Protein AF-A0A383EZI2-F1 (afdb_monomer_lite)

InterPro domains:
  IPR009091 Regulator of chromosome condensation 1/beta-lactamase-inhibitor protein II [G3DSA:2.130.10.30] (137-228)
  IPR009091 Regulator of chromosome condensation 1/beta-lactamase-inhibitor protein II [SSF50985] (154-222)
  IPR028974 TSP type-3 repeat [G3DSA:4.10.1080.10] (1-101)
  IPR028974 TSP type-3 repeat [SSF103647] (2-72)

Organism: NCBI:txid408172

Sequence (228 aa):
DATETVDTDDDGTGNNADADDDGDGVSDDSDAFSLDATESVDTDGDGTGNNADTDDDGDGVLDSSDAYPLDSTYSSDTDGDSLPDVYETANGLDPDDASDANSDSDSDSLTALEEFGYGTSPNRKDSDFDTLPDGWEIANGRDPLVADYVLDTGWFHTCALGDSGGVCWGDNEVGQTDVPTLSNPTAVSGGDAHTCALDDTGVVCWGRNGYGQSDVPTLSNPTAVSPG

Radius of gyration: 27.38 Å; chains: 1; bounding box: 74×28×68 Å

Structure (mmCIF, N/CA/C/O backbone):
data_AF-A0A383EZI2-F1
#
_entry.id   AF-A0A383EZI2-F1
#
loop_
_atom_site.group_PDB
_atom_site.id
_atom_site.type_symbol
_atom_site.label_atom_id
_atom_site.label_alt_id
_atom_site.label_comp_id
_atom_site.label_asym_id
_atom_site.label_entity_id
_atom_site.label_seq_id
_atom_site.pdbx_PDB_ins_code
_atom_site.Cartn_x
_atom_site.Cartn_y
_atom_site.Cartn_z
_atom_site.occupancy
_atom_site.B_iso_or_equiv
_atom_site.auth_seq_id
_atom_site.auth_comp_id
_atom_site.auth_asym_id
_atom_site.auth_atom_id
_atom_site.pdbx_PDB_model_num
ATOM 1 N N . ASP A 1 1 ? -44.452 1.880 -4.574 1.00 55.75 1 ASP A N 1
ATOM 2 C CA . ASP A 1 1 ? -45.235 1.002 -5.497 1.00 55.75 1 ASP A CA 1
ATOM 3 C C . ASP A 1 1 ? -46.616 0.687 -4.877 1.00 55.75 1 ASP A C 1
ATOM 5 O O . ASP A 1 1 ? -46.774 0.841 -3.681 1.00 55.75 1 ASP A O 1
ATOM 9 N N . ALA A 1 2 ? -47.669 0.326 -5.626 1.00 57.84 2 ALA A N 1
ATOM 10 C CA . ALA A 1 2 ? -49.010 0.100 -5.041 1.00 57.84 2 ALA A CA 1
ATOM 11 C C . ALA A 1 2 ? -49.127 -1.204 -4.216 1.00 57.84 2 ALA A C 1
ATOM 13 O O . ALA A 1 2 ? -50.184 -1.461 -3.632 1.00 57.84 2 ALA A O 1
ATOM 14 N N . THR A 1 3 ? -48.078 -2.034 -4.202 1.00 68.44 3 THR A N 1
ATOM 15 C CA . THR A 1 3 ? -47.982 -3.276 -3.415 1.00 68.44 3 THR A CA 1
ATOM 16 C C . THR A 1 3 ? -47.111 -3.184 -2.163 1.00 68.44 3 THR A C 1
ATOM 18 O O . THR A 1 3 ? -46.965 -4.173 -1.451 1.00 68.44 3 THR A O 1
ATOM 21 N N . GLU A 1 4 ? -46.585 -2.006 -1.870 1.00 67.75 4 GLU A N 1
ATOM 22 C CA . GLU A 1 4 ? -45.652 -1.745 -0.783 1.00 67.75 4 GLU A CA 1
ATOM 23 C C . GLU A 1 4 ? -46.360 -1.296 0.498 1.00 67.75 4 GLU A C 1
ATOM 25 O O . GLU A 1 4 ? -47.368 -0.585 0.448 1.00 67.75 4 GLU A O 1
ATOM 30 N N . THR A 1 5 ? -45.868 -1.759 1.647 1.00 80.56 5 THR A N 1
ATOM 31 C CA . THR A 1 5 ? -46.497 -1.509 2.956 1.00 80.56 5 THR A CA 1
ATOM 32 C C . THR A 1 5 ? -45.514 -1.124 4.059 1.00 80.56 5 THR A C 1
ATOM 34 O O . THR A 1 5 ? -45.964 -0.950 5.189 1.00 80.56 5 THR A O 1
ATOM 37 N N . VAL A 1 6 ? -44.215 -1.069 3.761 1.00 91.19 6 VAL A N 1
ATOM 38 C CA . VAL A 1 6 ? -43.140 -0.758 4.712 1.00 91.19 6 VAL A CA 1
ATOM 39 C C . VAL A 1 6 ? -42.335 0.398 4.122 1.00 91.19 6 VAL A C 1
ATOM 41 O O . VAL A 1 6 ? -42.110 0.415 2.913 1.00 91.19 6 VAL A O 1
ATOM 44 N N . ASP A 1 7 ? -42.058 1.364 4.981 1.00 92.69 7 ASP A N 1
ATOM 45 C CA . ASP A 1 7 ? -41.336 2.620 4.781 1.00 92.69 7 ASP A CA 1
ATOM 46 C C . ASP A 1 7 ? -40.665 2.814 6.152 1.00 92.69 7 ASP A C 1
ATOM 48 O O . ASP A 1 7 ? -41.375 3.037 7.140 1.00 92.69 7 ASP A O 1
ATOM 52 N N . THR A 1 8 ? -39.390 2.427 6.270 1.00 95.50 8 THR A N 1
ATOM 53 C CA . THR A 1 8 ? -38.722 2.261 7.575 1.00 95.50 8 THR A CA 1
ATOM 54 C C . THR A 1 8 ? -38.295 3.609 8.162 1.00 95.50 8 THR A C 1
ATOM 56 O O . THR A 1 8 ? -38.407 3.783 9.381 1.00 95.50 8 THR A O 1
ATOM 59 N N . ASP A 1 9 ? -37.901 4.572 7.329 1.00 94.62 9 ASP A N 1
ATOM 60 C CA . ASP A 1 9 ? -37.447 5.903 7.747 1.00 94.62 9 ASP A CA 1
ATOM 61 C C . ASP A 1 9 ? -38.529 7.009 7.650 1.00 94.62 9 ASP A C 1
ATOM 63 O O . ASP A 1 9 ? -38.335 8.134 8.130 1.00 94.62 9 ASP A O 1
ATOM 67 N N . ASP A 1 10 ? -39.717 6.669 7.132 1.00 94.88 10 ASP A N 1
ATOM 68 C CA . ASP A 1 10 ? -40.868 7.556 6.932 1.00 94.88 10 ASP A CA 1
ATOM 69 C C . ASP A 1 10 ? -40.571 8.748 5.973 1.00 94.88 10 ASP A C 1
ATOM 71 O O . ASP A 1 10 ? -41.199 9.818 6.097 1.00 94.88 10 ASP A O 1
ATOM 75 N N . ASP A 1 11 ? -39.656 8.612 4.999 1.00 94.06 11 ASP A N 1
ATOM 76 C CA . ASP A 1 11 ? -39.334 9.674 4.021 1.00 94.06 11 ASP A CA 1
ATOM 77 C C . ASP A 1 11 ? -40.379 9.826 2.893 1.00 94.06 11 ASP A C 1
ATOM 79 O O . ASP A 1 11 ? -40.483 10.875 2.231 1.00 94.06 11 ASP A O 1
ATOM 83 N N . GLY A 1 12 ? -41.250 8.822 2.743 1.00 92.50 12 GLY A N 1
ATOM 84 C CA . GLY A 1 12 ? -42.320 8.763 1.748 1.00 92.50 12 GLY A CA 1
ATOM 85 C C . GLY A 1 12 ? -41.976 7.980 0.477 1.00 92.50 12 GLY A C 1
ATOM 86 O O . GLY A 1 12 ? -42.828 7.888 -0.426 1.00 92.50 12 GLY A O 1
ATOM 87 N N . THR A 1 13 ? -40.776 7.422 0.405 1.00 92.06 13 THR A N 1
ATOM 88 C CA . THR A 1 13 ? -40.332 6.338 -0.469 1.00 92.06 13 THR A CA 1
ATOM 89 C C . THR A 1 13 ? -40.409 5.060 0.356 1.00 92.06 13 THR A C 1
ATOM 91 O O . THR A 1 13 ? -40.063 5.049 1.520 1.00 92.06 13 THR A O 1
ATOM 94 N N . GLY A 1 14 ? -40.980 3.986 -0.186 1.00 93.06 14 GLY A N 1
ATOM 95 C CA . GLY A 1 14 ? -40.976 2.734 0.565 1.00 93.06 14 GLY A CA 1
ATOM 96 C C . GLY A 1 14 ? -39.753 1.898 0.213 1.00 93.06 14 GLY A C 1
ATOM 97 O O . GLY A 1 14 ? -39.186 2.052 -0.874 1.00 93.06 14 GLY A O 1
ATOM 98 N N . ASN A 1 15 ? -39.439 0.949 1.090 1.00 93.88 15 ASN A N 1
ATOM 99 C CA . ASN A 1 15 ? -38.219 0.147 1.059 1.00 93.88 15 ASN A CA 1
ATOM 100 C C . ASN A 1 15 ? -37.926 -0.610 -0.251 1.00 93.88 15 ASN A C 1
ATOM 102 O O . ASN A 1 15 ? -36.833 -1.084 -0.516 1.00 93.88 15 ASN A O 1
ATOM 106 N N . ASN A 1 16 ? -38.929 -0.842 -1.102 1.00 91.50 16 ASN A N 1
ATOM 107 C CA . ASN A 1 16 ? -38.695 -1.535 -2.371 1.00 91.50 16 ASN A CA 1
ATOM 108 C C . ASN A 1 16 ? -38.152 -0.628 -3.480 1.00 91.50 16 ASN A C 1
ATOM 110 O O . ASN A 1 16 ? -37.785 -1.120 -4.556 1.00 91.50 16 ASN A O 1
ATOM 114 N N . ALA A 1 17 ? -38.210 0.680 -3.253 1.00 92.88 17 ALA A N 1
ATOM 115 C CA . ALA A 1 17 ? -37.778 1.726 -4.160 1.00 92.88 17 ALA A CA 1
ATOM 116 C C . ALA A 1 17 ? -36.819 2.718 -3.494 1.00 92.88 17 ALA A C 1
ATOM 118 O O . ALA A 1 17 ? -36.216 3.508 -4.229 1.00 92.88 17 ALA A O 1
ATOM 119 N N . ASP A 1 18 ? -36.722 2.690 -2.166 1.00 94.56 18 ASP A N 1
ATOM 120 C CA . ASP A 1 18 ? -35.662 3.341 -1.419 1.00 94.56 18 ASP A CA 1
ATOM 121 C C . ASP A 1 18 ? -34.326 2.634 -1.664 1.00 94.56 18 ASP A C 1
ATOM 123 O O . ASP A 1 18 ? -34.287 1.505 -2.156 1.00 94.56 18 ASP A O 1
ATOM 127 N N . ALA A 1 19 ? -33.241 3.365 -1.464 1.00 96.44 19 ALA A N 1
ATOM 128 C CA . ALA A 1 19 ? -31.885 2.839 -1.517 1.00 96.44 19 ALA A CA 1
ATOM 129 C C . ALA A 1 19 ? -31.144 3.030 -0.187 1.00 96.44 19 ALA A C 1
ATOM 131 O O . ALA A 1 19 ? -29.955 2.719 -0.141 1.00 96.44 19 ALA A O 1
ATOM 132 N N . ASP A 1 20 ? -31.806 3.626 0.804 1.00 97.00 20 ASP A N 1
ATOM 133 C CA . ASP A 1 20 ? -31.353 3.898 2.168 1.00 97.00 20 ASP A CA 1
ATOM 134 C C . ASP A 1 20 ? -32.581 3.703 3.067 1.00 97.00 20 ASP A C 1
ATOM 136 O O . ASP A 1 20 ? -33.251 4.651 3.468 1.00 97.00 20 ASP A O 1
ATOM 140 N N . ASP A 1 21 ? -32.957 2.438 3.240 1.00 96.75 21 ASP A N 1
ATOM 141 C CA . ASP A 1 21 ? -34.243 2.017 3.793 1.00 96.75 21 ASP A CA 1
ATOM 142 C C . ASP A 1 21 ? -34.523 2.596 5.192 1.00 96.75 21 ASP A C 1
ATOM 144 O O . ASP A 1 21 ? -35.685 2.823 5.537 1.00 96.75 21 ASP A O 1
ATOM 148 N N . ASP A 1 22 ? -33.497 2.805 6.018 1.00 97.12 22 ASP A N 1
ATOM 149 C CA . ASP A 1 22 ? -33.626 3.320 7.384 1.00 97.12 22 ASP A CA 1
ATOM 150 C C . ASP A 1 22 ? -33.140 4.767 7.581 1.00 97.12 22 ASP A C 1
ATOM 152 O O . ASP A 1 22 ? -33.345 5.348 8.659 1.00 97.12 22 ASP A O 1
ATOM 156 N N . GLY A 1 23 ? -32.614 5.385 6.523 1.00 96.94 23 GLY A N 1
ATOM 157 C CA . GLY A 1 23 ? -32.289 6.802 6.470 1.00 96.94 23 GLY A CA 1
ATOM 158 C C . GLY A 1 23 ? -31.087 7.195 7.331 1.00 96.94 23 GLY A C 1
ATOM 159 O O . GLY A 1 23 ? -31.003 8.357 7.765 1.00 96.94 23 GLY A O 1
ATOM 160 N N . ASP A 1 24 ? -30.170 6.268 7.625 1.00 96.38 24 ASP A N 1
ATOM 161 C CA . ASP A 1 24 ? -28.936 6.541 8.374 1.00 96.38 24 ASP A CA 1
ATOM 162 C C . ASP A 1 24 ? -27.835 7.193 7.510 1.00 96.38 24 ASP A C 1
ATOM 164 O O . ASP A 1 24 ? -26.891 7.808 8.032 1.00 96.38 24 ASP A O 1
ATOM 168 N N . GLY A 1 25 ? -28.022 7.178 6.186 1.00 96.31 25 GLY A N 1
ATOM 169 C CA . GLY A 1 25 ? -27.117 7.750 5.197 1.00 96.31 25 GLY A CA 1
ATOM 170 C C . GLY A 1 25 ? -26.171 6.743 4.539 1.00 96.31 25 GLY A C 1
ATOM 171 O O . GLY A 1 25 ? -25.333 7.170 3.727 1.00 96.31 25 GLY A O 1
ATOM 172 N N . VAL A 1 26 ? -26.272 5.453 4.862 1.00 97.00 26 VAL A N 1
ATOM 173 C CA . VAL A 1 26 ? -25.592 4.333 4.206 1.00 97.00 26 VAL A CA 1
ATOM 174 C C . VAL A 1 26 ? -26.593 3.622 3.300 1.00 97.00 26 VAL A C 1
ATOM 176 O O . VAL A 1 26 ? -27.689 3.267 3.690 1.00 97.00 26 VAL A O 1
ATOM 179 N N . SER A 1 27 ? -26.233 3.419 2.032 1.00 97.25 27 SER A N 1
ATOM 180 C CA . SER A 1 27 ? -27.148 2.738 1.112 1.00 97.25 27 SER A CA 1
ATOM 181 C C . SER A 1 27 ? -27.269 1.252 1.436 1.00 97.25 27 SER A C 1
ATOM 183 O O . SER A 1 27 ? -26.233 0.641 1.696 1.00 97.25 27 SER A O 1
ATOM 185 N N . ASP A 1 28 ? -28.432 0.644 1.202 1.00 95.81 28 ASP A N 1
ATOM 186 C CA . ASP A 1 28 ? -28.717 -0.773 1.493 1.00 95.81 28 ASP A CA 1
ATOM 187 C C . ASP A 1 28 ? -27.648 -1.749 0.965 1.00 95.81 28 ASP A C 1
ATOM 189 O O . ASP A 1 28 ? -27.299 -2.731 1.611 1.00 95.81 28 ASP A O 1
ATOM 193 N N . ASP A 1 29 ? -27.080 -1.479 -0.219 1.00 96.25 29 ASP A N 1
ATOM 194 C CA . ASP A 1 29 ? -26.039 -2.317 -0.843 1.00 96.25 29 ASP A CA 1
ATOM 195 C C . ASP A 1 29 ? -24.694 -2.304 -0.081 1.00 96.25 29 ASP A C 1
ATOM 197 O O . ASP A 1 29 ? -23.789 -3.084 -0.386 1.00 96.25 29 ASP A O 1
ATOM 201 N N . SER A 1 30 ? -24.510 -1.367 0.844 1.00 96.38 30 SER A N 1
ATOM 202 C CA . SER A 1 30 ? -23.310 -1.168 1.670 1.00 96.38 30 SER A CA 1
ATOM 203 C C . SER A 1 30 ? -23.628 -1.131 3.162 1.00 96.38 30 SER A C 1
ATOM 205 O O . SER A 1 30 ? -22.737 -0.828 3.950 1.00 96.38 30 SER A O 1
ATOM 207 N N . ASP A 1 31 ? -24.867 -1.452 3.522 1.00 96.62 31 ASP A N 1
ATOM 208 C CA . ASP A 1 31 ? -25.369 -1.464 4.882 1.00 96.62 31 ASP A CA 1
ATOM 209 C C . ASP A 1 31 ? -25.645 -2.911 5.311 1.00 96.62 31 ASP A C 1
ATOM 211 O O . ASP A 1 31 ? -26.492 -3.602 4.734 1.00 96.62 31 ASP A O 1
ATOM 215 N N . ALA A 1 32 ? -24.913 -3.388 6.320 1.00 96.94 32 ALA A N 1
ATOM 216 C CA . ALA A 1 32 ? -25.117 -4.726 6.872 1.00 96.94 32 ALA A CA 1
ATOM 217 C C . ALA A 1 32 ? -26.491 -4.887 7.560 1.00 96.94 32 ALA A C 1
ATOM 219 O O . ALA A 1 32 ? -27.017 -6.005 7.634 1.00 96.94 32 ALA A O 1
ATOM 220 N N . PHE A 1 33 ? -27.093 -3.784 8.008 1.00 96.94 33 PHE A N 1
ATOM 221 C CA . PHE A 1 33 ? -28.350 -3.715 8.743 1.00 96.94 33 PHE A CA 1
ATOM 222 C C . PHE A 1 33 ? -29.279 -2.646 8.167 1.00 96.94 33 PHE A C 1
ATOM 224 O O . PHE A 1 33 ? -29.777 -1.818 8.913 1.00 96.94 33 PHE A O 1
ATOM 231 N N . SER A 1 34 ? -29.645 -2.775 6.887 1.00 96.62 34 SER A N 1
ATOM 232 C CA . SER A 1 34 ? -30.456 -1.807 6.115 1.00 96.62 34 SER A CA 1
ATOM 233 C C . SER A 1 34 ? -31.858 -1.465 6.671 1.00 96.62 34 SER A C 1
ATOM 235 O O . SER A 1 34 ? -32.691 -0.922 5.967 1.00 96.62 34 SER A O 1
ATOM 237 N N . LEU A 1 35 ? -32.231 -1.894 7.876 1.00 95.88 35 LEU A N 1
ATOM 238 C CA . LEU A 1 35 ? -33.505 -1.569 8.527 1.00 95.88 35 LEU A CA 1
ATOM 239 C C . LEU A 1 35 ? -33.311 -1.055 9.965 1.00 95.88 35 LEU A C 1
ATOM 241 O O . LEU A 1 35 ? -34.299 -0.932 10.702 1.00 95.88 35 LEU A O 1
ATOM 245 N N . ASP A 1 36 ? -32.072 -0.846 10.398 1.00 96.56 36 ASP A N 1
ATOM 246 C CA . ASP A 1 36 ? -31.699 -0.376 11.723 1.00 96.56 36 ASP A CA 1
ATOM 247 C C . ASP A 1 36 ? -30.752 0.815 11.601 1.00 96.56 36 ASP A C 1
ATOM 249 O O . ASP A 1 36 ? -29.542 0.662 11.660 1.00 96.56 36 ASP A O 1
ATOM 253 N N . ALA A 1 37 ? -31.320 2.023 11.606 1.00 96.75 37 ALA A N 1
ATOM 254 C CA . ALA A 1 37 ? -30.561 3.264 11.449 1.00 96.75 37 ALA A CA 1
ATOM 255 C C . ALA A 1 37 ? -29.521 3.556 12.553 1.00 96.75 37 ALA A C 1
ATOM 257 O O . ALA A 1 37 ? -28.971 4.660 12.643 1.00 96.75 37 ALA A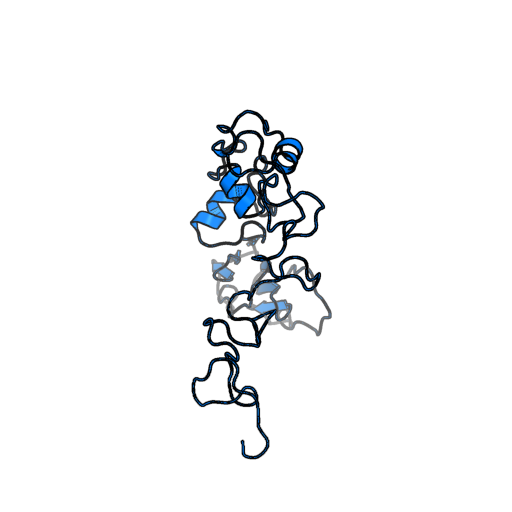 O 1
ATOM 258 N N . THR A 1 38 ? -29.353 2.643 13.511 1.00 96.75 38 THR A N 1
ATOM 259 C CA . THR A 1 38 ? -28.310 2.704 14.530 1.00 96.75 38 THR A CA 1
ATOM 260 C C . THR A 1 38 ? -27.145 1.772 14.254 1.00 96.75 38 THR A C 1
ATOM 262 O O . THR A 1 38 ? -26.202 1.803 15.035 1.00 96.75 38 THR A O 1
ATOM 265 N N . GLU A 1 39 ? -27.176 0.991 13.179 1.00 96.94 39 GLU A N 1
ATOM 266 C CA . GLU A 1 39 ? -26.133 0.049 12.801 1.00 96.94 39 GLU A CA 1
ATOM 267 C C . GLU A 1 39 ? -25.981 -0.028 11.296 1.00 96.94 39 GLU A C 1
ATOM 269 O O . GLU A 1 39 ? -26.958 -0.187 10.591 1.00 96.94 39 GLU A O 1
ATOM 274 N N . SER A 1 40 ? -24.740 -0.017 10.817 1.00 96.38 40 SER A N 1
ATOM 275 C CA . SER A 1 40 ? -24.472 -0.235 9.390 1.00 96.38 40 SER A CA 1
ATOM 276 C C . SER A 1 40 ? -23.242 -1.089 9.096 1.00 96.38 40 SER A C 1
ATOM 278 O O . SER A 1 40 ? -22.996 -1.466 7.948 1.00 96.38 40 SER A O 1
ATOM 280 N N . VAL A 1 41 ? -22.480 -1.453 10.132 1.00 97.38 41 VAL A N 1
ATOM 281 C CA . VAL A 1 41 ? -21.236 -2.224 10.027 1.00 97.38 41 VAL A CA 1
ATOM 282 C C . VAL A 1 41 ? -21.354 -3.498 10.863 1.00 97.38 41 VAL A C 1
ATOM 284 O O . VAL A 1 41 ? -21.834 -3.443 11.991 1.00 97.38 41 VAL A O 1
ATOM 287 N N . ASP A 1 42 ? -20.932 -4.617 10.272 1.00 97.31 42 ASP A N 1
ATOM 288 C CA . ASP A 1 42 ? -20.768 -5.946 10.881 1.00 97.31 42 ASP A CA 1
ATOM 289 C C . ASP A 1 42 ? -19.362 -6.428 10.490 1.00 97.31 42 ASP A C 1
ATOM 291 O O . ASP A 1 42 ? -19.156 -6.915 9.370 1.00 97.31 42 ASP A O 1
ATOM 295 N N . THR A 1 43 ? -18.363 -6.138 11.326 1.00 97.50 43 THR A N 1
ATOM 296 C CA . THR A 1 43 ? -16.949 -6.333 10.965 1.00 97.50 43 THR A CA 1
ATOM 297 C C . THR A 1 43 ? -16.582 -7.814 10.825 1.00 97.50 43 THR A C 1
ATOM 299 O O . THR A 1 43 ? -15.873 -8.170 9.876 1.00 97.50 43 THR A O 1
ATOM 302 N N . ASP A 1 44 ? -17.071 -8.687 11.706 1.00 97.06 44 ASP A N 1
ATOM 303 C CA . ASP A 1 44 ? -16.757 -10.122 11.690 1.00 97.06 44 ASP A CA 1
ATOM 304 C C . ASP A 1 44 ? -17.815 -10.986 10.968 1.00 97.06 44 ASP A C 1
ATOM 306 O O . ASP A 1 44 ? -17.560 -12.150 10.618 1.00 97.06 44 ASP A O 1
ATOM 310 N N . GLY A 1 45 ? -18.971 -10.405 10.639 1.00 96.56 45 GLY A N 1
ATOM 311 C CA . GLY A 1 45 ? -20.041 -11.059 9.898 1.00 96.56 45 GLY A CA 1
ATOM 312 C C . GLY A 1 45 ? -20.866 -12.029 10.743 1.00 96.56 45 GLY A C 1
ATOM 313 O O . GLY A 1 45 ? -21.439 -12.978 10.177 1.00 96.56 45 GLY A O 1
ATOM 314 N N . ASP A 1 46 ? -20.896 -11.873 12.070 1.00 96.44 46 ASP A N 1
ATOM 315 C CA . ASP A 1 46 ? -21.656 -12.744 12.973 1.00 96.44 46 ASP A CA 1
ATOM 316 C C . ASP A 1 46 ? -23.166 -12.428 13.011 1.00 96.44 46 ASP A C 1
ATOM 318 O O . ASP A 1 46 ? -23.979 -13.270 13.435 1.00 96.44 46 ASP A O 1
ATOM 322 N N . GLY A 1 47 ? -23.556 -11.278 12.452 1.00 95.56 47 GLY A N 1
ATOM 323 C CA . GLY A 1 47 ? -24.924 -10.772 12.400 1.00 95.56 47 GLY A CA 1
ATOM 324 C C . GLY A 1 47 ? -25.305 -9.845 13.557 1.00 95.56 47 GLY A C 1
ATOM 325 O O . GLY A 1 47 ? -26.496 -9.533 13.695 1.00 95.56 47 GLY A O 1
ATOM 326 N N . THR A 1 48 ? -24.347 -9.431 14.382 1.00 96.81 48 THR A N 1
ATOM 327 C CA . THR A 1 48 ? -24.452 -8.373 15.392 1.00 96.81 48 THR A CA 1
ATOM 328 C C . THR A 1 48 ? -23.717 -7.138 14.874 1.00 96.81 48 THR A C 1
ATOM 330 O O . THR A 1 48 ? -22.604 -7.238 14.388 1.00 96.81 48 THR A O 1
ATOM 333 N N . GLY A 1 49 ? -24.357 -5.968 14.906 1.00 97.19 49 GLY A N 1
ATOM 334 C CA . GLY A 1 49 ? -23.707 -4.743 14.439 1.00 97.19 49 GLY A CA 1
ATOM 335 C C . GLY A 1 49 ? -22.694 -4.220 15.447 1.00 97.19 49 GLY A C 1
ATOM 336 O O . GLY A 1 49 ? -22.857 -4.439 16.647 1.00 97.19 49 GLY A O 1
ATOM 337 N N . ASN A 1 50 ? -21.681 -3.503 14.969 1.00 97.88 50 ASN A N 1
ATOM 338 C CA . ASN A 1 50 ? -20.568 -3.024 15.791 1.00 97.88 50 ASN A CA 1
ATOM 339 C C . ASN A 1 50 ? -20.977 -2.099 16.961 1.00 97.88 50 ASN A C 1
ATOM 341 O O . ASN A 1 50 ? -20.289 -2.013 17.974 1.00 97.88 50 ASN A O 1
ATOM 345 N N . ASN A 1 51 ? -22.092 -1.358 16.885 1.00 96.12 51 ASN A N 1
ATOM 346 C CA . ASN A 1 51 ? -22.548 -0.568 18.041 1.00 96.12 51 ASN A CA 1
ATOM 347 C C . ASN A 1 51 ? -23.165 -1.439 19.157 1.00 96.12 51 ASN A C 1
ATOM 349 O O . ASN A 1 51 ? -23.309 -0.965 20.295 1.00 96.12 51 ASN A O 1
ATOM 353 N N . ALA A 1 52 ? -23.569 -2.674 18.849 1.00 96.88 52 ALA A N 1
ATOM 354 C CA . ALA A 1 52 ? -24.155 -3.648 19.763 1.00 96.88 52 ALA A CA 1
ATOM 355 C C . ALA A 1 52 ? -23.213 -4.807 20.122 1.00 96.88 52 ALA A C 1
ATOM 357 O O . ALA A 1 52 ? -23.393 -5.398 21.199 1.00 96.88 52 ALA A O 1
ATOM 358 N N . ASP A 1 53 ? -22.263 -5.132 19.251 1.00 97.75 53 ASP A N 1
ATOM 359 C CA . ASP A 1 53 ? -21.217 -6.112 19.496 1.00 97.75 53 ASP A CA 1
ATOM 360 C C . ASP A 1 53 ? -20.209 -5.576 20.527 1.00 97.75 53 ASP A C 1
ATOM 362 O O . ASP A 1 53 ? -20.166 -4.393 20.862 1.00 97.75 53 ASP A O 1
ATOM 366 N N . THR A 1 54 ? -19.516 -6.492 21.188 1.00 98.12 54 THR A N 1
ATOM 367 C CA . THR A 1 54 ? -18.481 -6.194 22.181 1.00 98.12 54 THR A CA 1
ATOM 368 C C . THR A 1 54 ? -17.133 -6.813 21.820 1.00 98.12 54 THR A C 1
ATOM 370 O O . THR A 1 54 ? -16.240 -6.795 22.673 1.00 98.12 54 THR A O 1
ATOM 373 N N . ASP A 1 55 ? -17.055 -7.452 20.653 1.00 98.06 55 ASP A N 1
ATOM 374 C CA . ASP A 1 55 ? -15.921 -8.172 20.064 1.00 98.06 55 ASP A CA 1
ATOM 375 C C . ASP A 1 55 ? -16.036 -8.029 18.534 1.00 98.06 55 ASP A C 1
ATOM 377 O O . ASP A 1 55 ? -16.259 -9.006 17.826 1.00 98.06 55 ASP A O 1
ATOM 381 N N . ASP A 1 56 ? -15.988 -6.780 18.058 1.00 98.44 56 ASP A N 1
ATOM 382 C CA . ASP A 1 56 ? -16.357 -6.364 16.694 1.00 98.44 56 ASP A CA 1
ATOM 383 C C . ASP A 1 56 ? -15.655 -7.176 15.584 1.00 98.44 56 ASP A C 1
ATOM 385 O O . ASP A 1 56 ? -16.210 -7.357 14.501 1.00 98.44 56 ASP A O 1
ATOM 389 N N . ASP A 1 57 ? -14.426 -7.646 15.806 1.00 98.06 57 ASP A N 1
ATOM 390 C CA . ASP A 1 57 ? -13.650 -8.422 14.833 1.00 98.06 57 ASP A CA 1
ATOM 391 C C . ASP A 1 57 ? -13.602 -9.937 15.103 1.00 98.06 57 ASP A C 1
ATOM 393 O O . ASP A 1 57 ? -13.006 -10.692 14.319 1.00 98.06 57 ASP A O 1
ATOM 397 N N . GLY A 1 58 ? -14.261 -10.393 16.169 1.00 97.69 58 GLY A N 1
ATOM 398 C CA . GLY A 1 58 ? -14.436 -11.802 16.500 1.00 97.69 58 GLY A CA 1
ATOM 399 C C . GLY A 1 58 ? -13.134 -12.550 16.803 1.00 97.69 58 GLY A C 1
ATOM 400 O O . GLY A 1 58 ? -13.077 -13.785 16.666 1.00 97.69 58 GLY A O 1
ATOM 401 N N . ASP A 1 59 ? -12.068 -11.849 17.193 1.00 97.38 59 ASP A N 1
ATOM 402 C CA . ASP A 1 59 ? -10.772 -12.452 17.520 1.00 97.38 59 ASP A CA 1
ATOM 403 C C . ASP A 1 59 ? -10.751 -13.094 18.929 1.00 97.38 59 ASP A C 1
ATOM 405 O O . ASP A 1 59 ? -9.909 -13.956 19.243 1.00 97.38 59 ASP A O 1
ATOM 409 N N . GLY A 1 60 ? -11.760 -12.767 19.745 1.00 96.88 60 GLY A N 1
ATOM 410 C CA . GLY A 1 60 ? -11.969 -13.268 21.098 1.00 96.88 60 GLY A CA 1
ATOM 411 C C . GLY A 1 60 ? -11.494 -12.323 22.205 1.00 96.88 60 GLY A C 1
ATOM 412 O O . GLY A 1 60 ? -11.505 -12.731 23.383 1.00 96.88 60 GLY A O 1
ATOM 413 N N . VAL A 1 61 ? -11.069 -11.106 21.870 1.00 97.75 61 VAL A N 1
ATOM 414 C CA . VAL A 1 61 ? -10.691 -10.030 22.785 1.00 97.75 61 VAL A CA 1
ATOM 415 C C . VAL A 1 61 ? -11.720 -8.904 22.685 1.00 97.75 61 VAL A C 1
ATOM 417 O O . VAL A 1 61 ? -11.877 -8.241 21.681 1.00 97.75 61 VAL A O 1
ATOM 420 N N . LEU A 1 62 ? -12.413 -8.638 23.797 1.00 98.19 62 LEU A N 1
ATOM 421 C CA . LEU A 1 62 ? -13.456 -7.607 23.823 1.00 98.19 62 LEU A CA 1
ATOM 422 C C . LEU A 1 62 ? -12.903 -6.224 23.444 1.00 98.19 62 LEU A C 1
ATOM 424 O O . LEU A 1 62 ? -11.887 -5.843 24.031 1.00 98.19 62 LEU A O 1
ATOM 428 N N . ASP A 1 63 ? -13.649 -5.397 22.701 1.00 97.62 63 ASP A N 1
ATOM 429 C CA . ASP A 1 63 ? -13.191 -4.075 22.210 1.00 97.62 63 ASP A CA 1
ATOM 430 C C . ASP A 1 63 ? -12.642 -3.182 23.328 1.00 97.62 63 ASP A C 1
ATOM 432 O O . ASP A 1 63 ? -11.706 -2.407 23.174 1.00 97.62 63 ASP A O 1
ATOM 436 N N . SER A 1 64 ? -13.227 -3.290 24.524 1.00 97.19 64 SER A N 1
ATOM 437 C CA . SER A 1 64 ? -12.790 -2.536 25.709 1.00 97.19 64 SER A CA 1
ATOM 438 C C . SER A 1 64 ? -11.367 -2.862 26.192 1.00 97.19 64 SER A C 1
ATOM 440 O O . SER A 1 64 ? -10.833 -2.157 27.054 1.00 97.19 64 SER A O 1
ATOM 442 N N . SER A 1 65 ? -10.812 -3.977 25.731 1.00 96.94 65 SER A N 1
ATOM 443 C CA . SER A 1 65 ? -9.486 -4.511 26.048 1.00 96.94 65 SER A CA 1
ATOM 444 C C . SER A 1 65 ? -8.643 -4.750 24.795 1.00 96.94 65 SER A C 1
ATOM 446 O O . SER A 1 65 ? -7.504 -5.187 24.956 1.00 96.94 65 SER A O 1
ATOM 448 N N . ASP A 1 66 ? -9.184 -4.460 23.612 1.00 97.62 66 ASP A N 1
ATOM 449 C CA . ASP A 1 66 ? -8.506 -4.594 22.333 1.00 97.62 66 ASP A CA 1
ATOM 450 C C . ASP A 1 66 ? -7.938 -3.241 21.877 1.00 97.62 66 ASP A C 1
ATOM 452 O O . ASP A 1 66 ? -8.590 -2.199 21.989 1.00 97.62 66 ASP A O 1
ATOM 456 N N . ALA A 1 67 ? -6.692 -3.240 21.405 1.00 97.44 67 ALA A N 1
ATOM 457 C CA . ALA A 1 67 ? -6.067 -2.056 20.819 1.00 97.44 67 ALA A CA 1
ATOM 458 C C . ALA A 1 67 ? -6.481 -1.823 19.350 1.00 97.44 67 ALA A C 1
ATOM 460 O O . ALA A 1 67 ? -6.440 -0.684 18.878 1.00 97.44 67 ALA A O 1
ATOM 461 N N . TYR A 1 68 ? -6.911 -2.875 18.657 1.00 97.31 68 TYR A N 1
ATOM 462 C CA . TYR A 1 68 ? -7.306 -2.935 17.254 1.00 97.31 68 TYR A CA 1
ATOM 463 C C . TYR A 1 68 ? -8.665 -3.645 17.089 1.00 97.31 68 TYR A C 1
ATOM 465 O O . TYR A 1 68 ? -8.750 -4.603 16.337 1.00 97.31 68 TYR A O 1
ATOM 473 N N . PRO A 1 69 ? -9.761 -3.129 17.677 1.00 97.56 69 PRO A N 1
ATOM 474 C CA . PRO A 1 69 ? -11.062 -3.816 17.754 1.00 97.56 69 PRO A CA 1
ATOM 475 C C . PRO A 1 69 ? -11.744 -4.131 16.408 1.00 97.56 69 PRO A C 1
ATOM 477 O O . PRO A 1 69 ? -12.839 -4.663 16.388 1.00 97.56 69 PRO A O 1
ATOM 480 N N . LEU A 1 70 ? -11.164 -3.733 15.275 1.00 97.00 70 LEU A N 1
ATOM 481 C CA . LEU A 1 70 ? -11.716 -3.982 13.940 1.00 97.00 70 LEU A CA 1
ATOM 482 C C . LEU A 1 70 ? -10.788 -4.859 13.082 1.00 97.00 70 LEU A C 1
ATOM 484 O O . LEU A 1 70 ? -11.030 -5.007 11.882 1.00 97.00 70 LEU A O 1
ATOM 488 N N . ASP A 1 71 ? -9.694 -5.374 13.647 1.00 96.50 71 ASP A N 1
ATOM 489 C CA . ASP A 1 71 ? -8.685 -6.160 12.940 1.00 96.50 71 ASP A CA 1
ATOM 490 C C . ASP A 1 71 ? -8.308 -7.405 13.739 1.00 96.50 71 ASP A C 1
ATOM 492 O O . ASP A 1 71 ? -7.339 -7.418 14.492 1.00 96.50 71 ASP A O 1
ATOM 496 N N . SER A 1 72 ? -8.977 -8.507 13.398 1.00 97.00 72 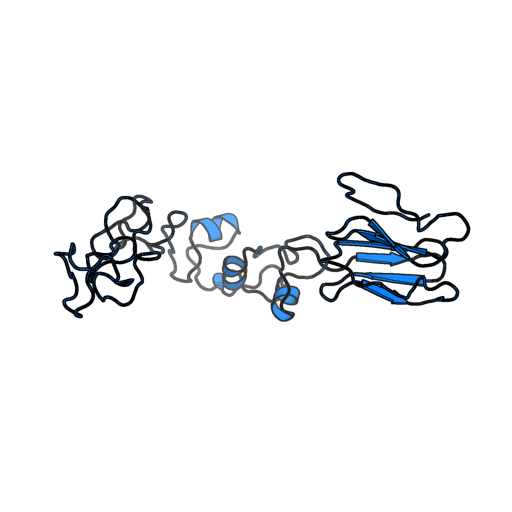SER A N 1
ATOM 497 C CA . SER A 1 72 ? -8.779 -9.830 14.006 1.00 97.00 72 SER A CA 1
ATOM 498 C C . SER A 1 72 ? -7.352 -10.405 13.963 1.00 97.00 72 SER A C 1
ATOM 500 O O . SER A 1 72 ? -7.088 -11.511 14.448 1.00 97.00 72 SER A O 1
ATOM 502 N N . THR A 1 73 ? -6.416 -9.723 13.299 1.00 96.56 73 THR A N 1
ATOM 503 C CA . THR A 1 73 ? -5.001 -10.099 13.256 1.00 96.56 73 THR A CA 1
ATOM 504 C C . THR A 1 73 ? -4.250 -9.651 14.509 1.00 96.56 73 THR A C 1
ATOM 506 O O . THR A 1 73 ? -3.248 -10.281 14.878 1.00 96.56 73 THR A O 1
ATOM 509 N N . TYR A 1 74 ? -4.687 -8.561 15.139 1.00 96.88 74 TYR A N 1
ATOM 510 C CA . TYR A 1 74 ? -3.943 -7.840 16.163 1.00 96.88 74 TYR A CA 1
ATOM 511 C C . TYR A 1 74 ? -4.854 -7.492 17.332 1.00 96.88 74 TYR A C 1
ATOM 513 O O . TYR A 1 74 ? -5.945 -7.013 17.118 1.00 96.88 74 TYR A O 1
ATOM 521 N N . SER A 1 75 ? -4.363 -7.653 18.563 1.00 97.12 75 SER A N 1
ATOM 522 C CA . SER A 1 75 ? -5.176 -7.394 19.761 1.00 97.12 75 SER A CA 1
ATOM 523 C C . SER A 1 75 ? -4.465 -6.546 20.823 1.00 97.12 75 SER A C 1
ATOM 525 O O . SER A 1 75 ? -4.949 -6.346 21.939 1.00 97.12 75 SER A O 1
ATOM 527 N N . SER A 1 76 ? -3.204 -6.166 20.591 1.00 97.38 76 SER A N 1
ATOM 528 C CA . SER A 1 76 ? -2.334 -5.582 21.623 1.00 97.38 76 SER A CA 1
ATOM 529 C C . SER A 1 76 ? -1.324 -4.601 21.038 1.00 97.38 76 SER A C 1
ATOM 531 O O . SER A 1 76 ? -0.709 -4.895 20.015 1.00 97.38 76 SER A O 1
ATOM 533 N N . ASP A 1 77 ? -1.187 -3.469 21.727 1.00 97.75 77 ASP A N 1
ATOM 534 C CA . ASP A 1 77 ? -0.220 -2.382 21.528 1.00 97.75 77 ASP A CA 1
ATOM 535 C C . ASP A 1 77 ? 0.179 -1.901 22.937 1.00 97.75 77 ASP A C 1
ATOM 537 O O . ASP A 1 77 ? -0.566 -1.177 23.612 1.00 97.75 77 ASP A O 1
ATOM 541 N N . THR A 1 78 ? 1.268 -2.456 23.463 1.00 98.00 78 THR A N 1
ATOM 542 C CA . THR A 1 78 ? 1.637 -2.358 24.880 1.00 98.00 78 THR A CA 1
ATOM 543 C C . THR A 1 78 ? 2.132 -0.961 25.257 1.00 98.00 78 THR A C 1
ATOM 545 O O . THR A 1 78 ? 1.851 -0.490 26.372 1.00 98.00 78 THR A O 1
ATOM 548 N N . ASP A 1 79 ? 2.831 -0.274 24.360 1.00 97.75 79 ASP A N 1
ATOM 549 C CA . ASP A 1 79 ? 3.387 1.056 24.606 1.00 97.75 79 ASP A CA 1
ATOM 550 C C . ASP A 1 79 ? 2.589 2.206 23.962 1.00 97.75 79 ASP A C 1
ATOM 552 O O . ASP A 1 79 ? 2.781 3.373 24.341 1.00 97.75 79 ASP A O 1
ATOM 556 N N . GLY A 1 80 ? 1.598 1.880 23.130 1.00 97.31 80 GLY A N 1
ATOM 557 C CA . GLY A 1 80 ? 0.618 2.803 22.575 1.00 97.31 80 GLY A CA 1
ATOM 558 C C . GLY A 1 80 ? 1.143 3.606 21.390 1.00 97.31 80 GLY A C 1
ATOM 559 O O . GLY A 1 80 ? 0.758 4.777 21.249 1.00 97.31 80 GLY A O 1
ATOM 560 N N . ASP A 1 81 ? 2.049 3.042 20.594 1.00 97.19 81 ASP A N 1
ATOM 561 C CA . ASP A 1 81 ? 2.674 3.709 19.449 1.00 97.19 81 ASP A CA 1
ATOM 562 C C . ASP A 1 81 ? 2.034 3.392 18.088 1.00 97.19 81 ASP A C 1
ATOM 564 O O . ASP A 1 81 ? 2.433 3.966 17.070 1.00 97.19 81 ASP A O 1
ATOM 568 N N . SER A 1 82 ? 0.942 2.617 18.101 1.00 96.56 82 SER A N 1
ATOM 569 C CA . SER A 1 82 ? 0.183 2.158 16.929 1.00 96.56 82 SER A CA 1
ATOM 570 C C . SER A 1 82 ? 0.859 1.061 16.100 1.00 96.56 82 SER A C 1
ATOM 572 O O . SER A 1 82 ? 0.377 0.767 15.001 1.00 96.56 82 SER A O 1
ATOM 574 N N . LEU A 1 83 ? 1.934 0.444 16.597 1.00 97.56 83 LEU A N 1
ATOM 575 C CA . LEU A 1 83 ? 2.402 -0.850 16.116 1.00 97.56 83 LEU A CA 1
ATOM 576 C C . LEU A 1 83 ? 1.836 -1.987 16.985 1.00 97.56 83 LEU A C 1
ATOM 578 O O . LEU A 1 83 ? 1.749 -1.871 18.203 1.00 97.56 83 LEU A O 1
ATOM 582 N N . PRO A 1 84 ? 1.396 -3.108 16.388 1.00 98.00 84 PRO A N 1
ATOM 583 C CA . PRO A 1 84 ? 0.994 -4.267 17.179 1.00 98.00 84 PRO A CA 1
ATOM 584 C C . PRO A 1 84 ? 2.194 -4.988 17.816 1.00 98.00 84 PRO A C 1
ATOM 586 O O . PRO A 1 84 ? 3.151 -5.305 17.105 1.00 98.00 84 PRO A O 1
ATOM 589 N N . ASP A 1 85 ? 2.083 -5.439 19.072 1.00 97.56 85 ASP A N 1
ATOM 590 C CA . ASP A 1 85 ? 3.151 -6.171 19.796 1.00 97.56 85 ASP A CA 1
ATOM 591 C C . ASP A 1 85 ? 3.726 -7.353 18.988 1.00 97.56 85 ASP A C 1
ATOM 593 O O . ASP A 1 85 ? 4.921 -7.693 19.021 1.00 97.56 85 ASP A O 1
ATOM 597 N N . VAL A 1 86 ? 2.839 -8.052 18.271 1.00 96.88 86 VAL A N 1
ATOM 598 C CA . VAL A 1 86 ? 3.199 -9.204 17.435 1.00 96.88 86 VAL A CA 1
ATOM 599 C C . VAL A 1 86 ? 3.971 -8.786 16.184 1.00 96.88 86 VAL A C 1
ATOM 601 O O . VAL A 1 86 ? 4.871 -9.521 15.767 1.00 96.88 86 VAL A O 1
ATOM 604 N N . TYR A 1 87 ? 3.660 -7.622 15.606 1.00 97.31 87 TYR A N 1
ATOM 605 C CA . TYR A 1 87 ? 4.392 -7.042 14.481 1.00 97.31 87 TYR A CA 1
ATOM 606 C C . TYR A 1 87 ? 5.779 -6.589 14.929 1.00 97.31 87 TYR A C 1
ATOM 608 O O . TYR A 1 87 ? 6.773 -6.922 14.278 1.00 97.31 87 TYR A O 1
ATOM 616 N N . GLU A 1 88 ? 5.866 -5.913 16.070 1.00 97.94 88 GLU A N 1
ATOM 617 C CA . GLU A 1 88 ? 7.129 -5.445 16.627 1.00 97.94 88 GLU A CA 1
ATOM 618 C C . GLU A 1 88 ? 8.078 -6.603 16.920 1.00 97.94 88 GLU A C 1
ATOM 620 O O . GLU A 1 88 ? 9.203 -6.656 16.416 1.00 97.94 88 GLU A O 1
ATOM 625 N N . THR A 1 89 ? 7.580 -7.625 17.621 1.00 96.75 89 THR A N 1
ATOM 626 C CA . THR A 1 89 ? 8.351 -8.838 17.915 1.00 96.75 89 THR A CA 1
ATOM 627 C C . THR A 1 89 ? 8.823 -9.538 16.636 1.00 96.75 89 THR A C 1
ATOM 629 O O . THR A 1 89 ? 9.945 -10.057 16.585 1.00 96.75 89 THR A O 1
ATOM 632 N N . ALA A 1 90 ? 7.986 -9.580 15.593 1.00 96.44 90 ALA A N 1
ATOM 633 C CA . ALA A 1 90 ? 8.333 -10.198 14.313 1.00 96.44 90 ALA A CA 1
ATOM 634 C C . ALA A 1 90 ? 9.420 -9.417 13.555 1.00 96.44 90 ALA A C 1
ATOM 636 O O . ALA A 1 90 ? 10.229 -10.028 12.849 1.00 96.44 90 ALA A O 1
ATOM 637 N N . ASN A 1 91 ? 9.465 -8.098 13.743 1.00 96.06 91 ASN A N 1
ATOM 638 C CA . ASN A 1 91 ? 10.388 -7.180 13.085 1.00 96.06 91 ASN A CA 1
ATOM 639 C C . ASN A 1 91 ? 11.569 -6.742 13.965 1.00 96.06 91 ASN A C 1
ATOM 641 O O . ASN A 1 91 ? 12.409 -5.964 13.524 1.00 96.06 91 ASN A O 1
ATOM 645 N N . GLY A 1 92 ? 11.698 -7.282 15.176 1.00 95.69 92 GLY A N 1
ATOM 646 C CA . GLY A 1 92 ? 12.808 -6.958 16.074 1.00 95.69 92 GLY A CA 1
ATOM 647 C C . GLY A 1 92 ? 12.751 -5.547 16.667 1.00 95.69 92 GLY A C 1
ATOM 648 O O . GLY A 1 92 ? 13.801 -5.047 17.074 1.00 95.69 92 GLY A O 1
ATOM 649 N N . LEU A 1 93 ? 11.558 -4.956 16.701 1.00 97.25 93 LEU A N 1
ATOM 650 C CA . LEU A 1 93 ? 11.202 -3.781 17.497 1.00 97.25 93 LEU A CA 1
ATOM 651 C C . LEU A 1 93 ? 10.868 -4.230 18.938 1.00 97.25 93 LEU A C 1
ATOM 653 O O . LEU A 1 93 ? 10.839 -5.439 19.223 1.00 97.25 93 LEU A O 1
ATOM 657 N N . ASP A 1 94 ? 10.715 -3.285 19.857 1.00 97.56 94 ASP A N 1
ATOM 658 C CA . ASP A 1 94 ? 10.520 -3.499 21.292 1.00 97.56 94 ASP A CA 1
ATOM 659 C C . ASP A 1 94 ? 9.115 -3.045 21.733 1.00 97.56 94 ASP A C 1
ATOM 661 O O . ASP A 1 94 ? 8.951 -1.851 21.951 1.00 97.56 94 ASP A O 1
ATOM 665 N N . PRO A 1 95 ? 8.177 -3.979 22.018 1.00 98.31 95 PRO A N 1
ATOM 666 C CA . PRO A 1 95 ? 6.791 -3.671 22.425 1.00 98.31 95 PRO A CA 1
ATOM 667 C C . PRO A 1 95 ? 6.606 -2.811 23.681 1.00 98.31 95 PRO A C 1
ATOM 669 O O . PRO A 1 95 ? 5.486 -2.524 24.101 1.00 98.31 95 PRO A O 1
ATOM 672 N N . ASP A 1 96 ? 7.697 -2.500 24.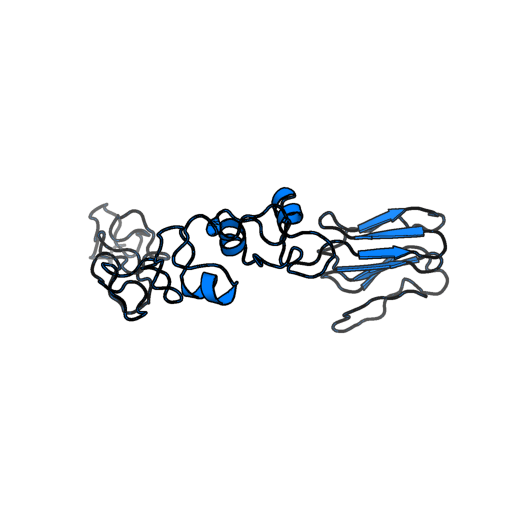377 1.00 98.12 96 ASP A N 1
ATOM 673 C CA . ASP A 1 96 ? 7.717 -1.650 25.562 1.00 98.12 96 ASP A CA 1
ATOM 674 C C . ASP A 1 96 ? 8.363 -0.260 25.285 1.00 98.12 96 ASP A C 1
ATOM 676 O O . ASP A 1 96 ? 8.531 0.529 26.231 1.00 98.12 96 ASP A O 1
ATOM 680 N N . ASP A 1 97 ? 8.779 0.052 24.047 1.00 98.06 97 ASP A N 1
ATOM 681 C CA . ASP A 1 97 ? 9.469 1.289 23.635 1.00 98.06 97 ASP A CA 1
ATOM 682 C C . ASP A 1 97 ? 8.851 1.986 22.406 1.00 98.06 97 ASP A C 1
ATOM 684 O O . ASP A 1 97 ? 9.437 2.022 21.325 1.00 98.06 97 ASP A O 1
ATOM 688 N N . ALA A 1 98 ? 7.806 2.772 22.679 1.00 98.06 98 ALA A N 1
ATOM 689 C CA . ALA A 1 98 ? 7.047 3.576 21.712 1.00 98.06 98 ALA A CA 1
ATOM 690 C C . ALA A 1 98 ? 7.863 4.518 20.800 1.00 98.06 98 ALA A C 1
ATOM 692 O O . ALA A 1 98 ? 7.338 5.226 19.930 1.00 98.06 98 ALA A O 1
ATOM 693 N N . SER A 1 99 ? 9.152 4.705 21.091 1.00 97.62 99 SER A N 1
ATOM 694 C CA . SER A 1 99 ? 10.022 5.532 20.266 1.00 97.62 99 SER A CA 1
ATOM 695 C C . SER A 1 99 ? 10.519 4.818 19.012 1.00 97.62 99 SER A C 1
ATOM 697 O O . SER A 1 99 ? 10.943 5.510 18.077 1.00 97.62 99 SER A O 1
ATOM 699 N N . ASP A 1 100 ? 10.455 3.490 18.953 1.00 96.88 100 ASP A N 1
ATOM 700 C CA . ASP A 1 100 ? 10.979 2.722 17.831 1.00 96.88 100 ASP A CA 1
ATOM 701 C C . ASP A 1 100 ? 10.002 2.577 16.647 1.00 96.88 100 ASP A C 1
ATOM 703 O O . ASP A 1 100 ? 10.486 2.465 15.516 1.00 96.88 100 ASP A O 1
ATOM 707 N N . ALA A 1 101 ? 8.694 2.821 16.825 1.00 97.81 101 ALA A N 1
ATOM 708 C CA . ALA A 1 101 ? 7.771 3.127 15.718 1.00 97.81 101 ALA A CA 1
ATOM 709 C C . ALA A 1 101 ? 8.244 4.291 14.839 1.00 97.81 101 ALA A C 1
ATOM 711 O O . ALA A 1 101 ? 7.943 4.358 13.643 1.00 97.81 101 ALA A O 1
ATOM 712 N N . ASN A 1 102 ? 9.000 5.223 15.429 1.00 97.69 102 ASN A N 1
ATOM 713 C CA . ASN A 1 102 ? 9.596 6.369 14.740 1.00 97.69 102 ASN A CA 1
ATOM 714 C C . ASN A 1 102 ? 11.033 6.093 14.260 1.00 97.69 102 ASN A C 1
ATOM 716 O O . ASN A 1 102 ? 11.704 7.008 13.769 1.00 97.69 102 ASN A O 1
ATOM 720 N N . SER A 1 103 ? 11.543 4.874 14.450 1.00 96.44 103 SER A N 1
ATOM 721 C CA . SER A 1 103 ? 12.865 4.477 13.979 1.00 96.44 103 SER A CA 1
ATOM 722 C C . SER A 1 103 ? 12.840 4.162 12.485 1.00 96.44 103 SER A C 1
ATOM 724 O O . SER A 1 103 ? 11.869 3.625 11.968 1.00 96.44 103 SER A O 1
ATOM 726 N N . ASP A 1 104 ? 13.929 4.515 11.809 1.00 96.88 104 ASP A N 1
ATOM 727 C CA . ASP A 1 104 ? 14.208 4.187 10.408 1.00 96.88 104 ASP A CA 1
ATOM 728 C C . ASP A 1 104 ? 15.446 3.274 10.415 1.00 96.88 104 ASP A C 1
ATOM 730 O O . ASP A 1 104 ? 16.602 3.722 10.347 1.00 96.88 104 ASP A O 1
ATOM 734 N N . SER A 1 105 ? 15.199 1.996 10.712 1.00 95.88 105 SER A N 1
ATOM 735 C CA . SER A 1 105 ? 16.241 1.034 11.092 1.00 95.88 105 SER A CA 1
ATOM 736 C C . SER A 1 105 ? 17.096 0.595 9.912 1.00 95.88 105 SER A C 1
ATOM 738 O O . SER A 1 105 ? 18.311 0.400 10.066 1.00 95.88 105 SER A O 1
ATOM 740 N N . ASP A 1 106 ? 16.513 0.483 8.724 1.00 93.75 106 ASP A N 1
ATOM 741 C CA . ASP A 1 106 ? 17.283 0.219 7.522 1.00 93.75 106 ASP A CA 1
ATOM 742 C C . ASP A 1 106 ? 17.817 1.501 6.865 1.00 93.75 106 ASP A C 1
ATOM 744 O O . ASP A 1 106 ? 18.878 1.430 6.242 1.00 93.75 106 ASP A O 1
ATOM 748 N N . SER A 1 107 ? 17.259 2.687 7.134 1.00 95.75 107 SER A N 1
ATOM 749 C CA . SER A 1 107 ? 17.628 3.971 6.519 1.00 95.75 107 SER A CA 1
ATOM 750 C C . SER A 1 107 ? 17.164 4.107 5.068 1.00 95.75 107 SER A C 1
ATOM 752 O O . SER A 1 107 ? 17.979 4.471 4.197 1.00 95.75 107 SER A O 1
ATOM 754 N N . ASP A 1 108 ? 15.916 3.755 4.785 1.00 93.81 108 ASP A N 1
ATOM 755 C CA . ASP A 1 108 ? 15.235 3.944 3.500 1.00 93.81 108 ASP A CA 1
ATOM 756 C C . ASP A 1 108 ? 14.336 5.201 3.459 1.00 93.81 108 ASP A C 1
ATOM 758 O O . ASP A 1 108 ? 13.961 5.653 2.374 1.00 93.81 108 ASP A O 1
ATOM 762 N N . SER A 1 109 ? 14.188 5.884 4.602 1.00 96.06 109 SER A N 1
ATOM 763 C CA . SER A 1 109 ? 13.380 7.093 4.851 1.00 96.06 109 SER A CA 1
ATOM 764 C C . SER A 1 109 ? 11.921 6.861 5.251 1.00 96.06 109 SER A C 1
ATOM 766 O O . SER A 1 109 ? 11.188 7.854 5.304 1.00 96.06 109 SER A O 1
ATOM 768 N N . LEU A 1 110 ? 11.512 5.629 5.548 1.00 97.81 110 LEU A N 1
ATOM 769 C CA . LEU A 1 110 ? 10.248 5.323 6.213 1.00 97.81 110 LEU A CA 1
ATOM 770 C C . LEU A 1 110 ? 10.499 5.010 7.690 1.00 97.81 110 LEU A C 1
ATOM 772 O O . LEU A 1 110 ? 11.517 4.431 8.068 1.00 97.81 110 LEU A O 1
ATOM 776 N N . THR A 1 111 ? 9.588 5.434 8.565 1.00 98.19 111 THR A N 1
ATOM 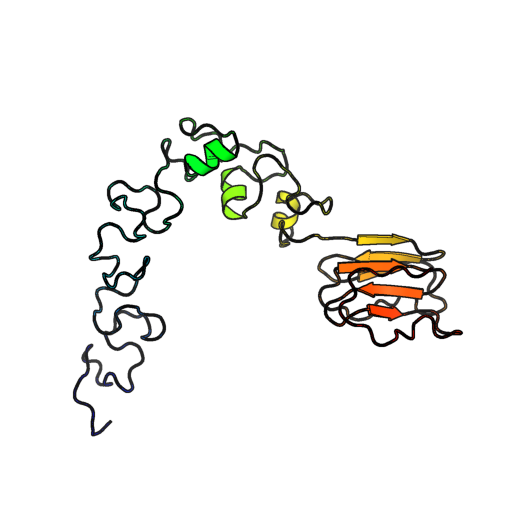777 C CA . THR A 1 111 ? 9.591 4.932 9.943 1.00 98.19 111 THR A CA 1
ATOM 778 C C . THR A 1 111 ? 8.965 3.544 10.003 1.00 98.19 111 THR A C 1
ATOM 780 O O . THR A 1 111 ? 8.132 3.202 9.169 1.00 98.19 111 THR A O 1
ATOM 783 N N . ALA A 1 112 ? 9.274 2.762 11.037 1.00 97.88 112 ALA A N 1
ATOM 784 C CA . ALA A 1 112 ? 8.670 1.443 11.234 1.00 97.88 112 ALA A CA 1
ATOM 785 C C . ALA A 1 112 ? 7.125 1.456 11.203 1.00 97.88 112 ALA A C 1
ATOM 787 O O . ALA A 1 112 ? 6.515 0.528 10.668 1.00 97.88 112 ALA A O 1
ATOM 788 N N . LEU A 1 113 ? 6.503 2.519 11.729 1.00 97.81 113 LEU A N 1
ATOM 789 C CA . LEU A 1 113 ? 5.058 2.751 11.631 1.00 97.81 113 LEU A CA 1
ATOM 790 C C . LEU A 1 113 ? 4.584 3.048 10.200 1.00 97.81 113 LEU A C 1
ATOM 792 O O . LEU A 1 113 ? 3.531 2.564 9.787 1.00 97.81 113 LEU A O 1
ATOM 796 N N . GLU A 1 114 ? 5.338 3.833 9.429 1.00 98.19 114 GLU A N 1
ATOM 797 C CA . GLU A 1 114 ? 5.019 4.080 8.019 1.00 98.19 114 GLU A CA 1
ATOM 798 C C . GLU A 1 114 ? 5.137 2.787 7.204 1.00 98.19 114 GLU A C 1
ATOM 800 O O . GLU A 1 114 ? 4.252 2.488 6.406 1.00 98.19 114 GLU A O 1
ATOM 805 N N . GLU A 1 115 ? 6.168 1.982 7.460 1.00 97.88 115 GLU A N 1
ATOM 806 C CA . GLU A 1 115 ? 6.365 0.689 6.802 1.00 97.88 115 GLU A CA 1
ATOM 807 C C . GLU A 1 115 ? 5.248 -0.307 7.106 1.00 97.88 115 GLU A C 1
ATOM 809 O O . GLU A 1 115 ? 4.744 -0.959 6.192 1.00 97.88 115 GLU A O 1
ATOM 814 N N . PHE A 1 116 ? 4.777 -0.356 8.357 1.00 97.31 116 PHE A N 1
ATOM 815 C CA . PHE A 1 116 ? 3.591 -1.136 8.717 1.00 97.31 116 PHE A CA 1
ATOM 816 C C . PHE A 1 116 ? 2.374 -0.733 7.871 1.00 97.31 116 PHE A C 1
ATOM 818 O O . PHE A 1 116 ? 1.662 -1.594 7.356 1.00 97.31 116 PHE A O 1
ATOM 825 N N . GLY A 1 117 ? 2.175 0.573 7.661 1.00 96.25 117 GLY A N 1
ATOM 826 C CA . GLY A 1 117 ? 1.087 1.101 6.836 1.00 96.25 117 GLY A CA 1
ATOM 827 C C . GLY A 1 117 ? 1.213 0.798 5.338 1.00 96.25 117 GLY A C 1
ATOM 828 O O . GLY A 1 117 ? 0.190 0.640 4.669 1.00 96.25 117 GLY A O 1
ATOM 829 N N . TYR A 1 118 ? 2.435 0.703 4.802 1.00 96.25 118 TYR A N 1
ATOM 830 C CA . TYR A 1 118 ? 2.687 0.366 3.392 1.00 96.25 118 TYR A CA 1
ATOM 831 C C . TYR A 1 118 ? 2.887 -1.134 3.137 1.00 96.25 118 TYR A C 1
ATOM 833 O O . TYR A 1 118 ? 2.924 -1.558 1.984 1.00 96.25 118 TYR A O 1
ATOM 841 N N . GLY A 1 119 ? 2.979 -1.950 4.190 1.00 95.50 119 GLY A N 1
ATOM 842 C CA . GLY A 1 119 ? 3.278 -3.378 4.082 1.00 95.50 119 GLY A CA 1
ATOM 843 C C . GLY A 1 119 ? 4.728 -3.675 3.684 1.00 95.50 119 GLY A C 1
ATOM 844 O O . GLY A 1 119 ? 5.013 -4.787 3.231 1.00 95.50 119 GLY A O 1
ATOM 845 N N . THR A 1 120 ? 5.623 -2.697 3.838 1.00 96.56 120 THR A N 1
ATOM 846 C CA . THR A 1 120 ? 7.068 -2.823 3.609 1.00 96.56 120 THR A CA 1
ATOM 847 C C . THR A 1 120 ? 7.760 -3.283 4.896 1.00 96.56 120 THR A C 1
ATOM 849 O O . THR A 1 120 ? 7.102 -3.657 5.873 1.00 96.56 120 THR A O 1
ATOM 852 N N . SER A 1 121 ? 9.087 -3.395 4.895 1.00 94.94 121 SER A N 1
ATOM 853 C CA . SER A 1 121 ? 9.826 -4.049 5.973 1.00 94.94 121 SER A CA 1
ATOM 854 C C . SER A 1 121 ? 10.739 -3.067 6.730 1.00 94.94 121 SER A C 1
ATOM 856 O O . SER A 1 121 ? 11.791 -2.778 6.168 1.00 94.94 121 SER A O 1
ATOM 858 N N . PRO A 1 122 ? 10.542 -2.819 8.056 1.00 96.69 122 PRO A N 1
ATOM 859 C CA . PRO A 1 122 ? 11.386 -1.964 8.943 1.00 96.69 122 PRO A CA 1
ATOM 860 C C . PRO A 1 122 ? 12.898 -2.233 8.911 1.00 96.69 122 PRO A C 1
ATOM 862 O O . PRO A 1 122 ? 13.707 -1.492 9.471 1.00 96.69 122 PRO A O 1
ATOM 865 N N . ASN A 1 123 ? 13.299 -3.365 8.335 1.00 95.06 123 ASN A N 1
ATOM 866 C CA . ASN A 1 123 ? 14.669 -3.859 8.286 1.00 95.06 123 ASN A CA 1
ATOM 867 C C . ASN A 1 123 ? 15.179 -4.142 6.865 1.00 95.06 123 ASN A C 1
ATOM 869 O O . ASN A 1 123 ? 16.245 -4.760 6.710 1.00 95.06 123 ASN A O 1
ATOM 873 N N . ARG A 1 124 ? 14.426 -3.786 5.824 1.00 93.38 124 ARG A N 1
ATOM 874 C CA . ARG A 1 124 ? 14.816 -4.018 4.437 1.00 93.38 124 ARG A CA 1
ATOM 875 C C . ARG A 1 124 ? 14.331 -2.874 3.560 1.00 93.38 124 ARG A C 1
ATOM 877 O O . ARG A 1 124 ? 13.209 -2.904 3.096 1.00 93.38 124 ARG A O 1
ATOM 884 N N . LYS A 1 125 ? 15.315 -2.083 3.141 1.00 93.88 125 LYS A N 1
ATOM 885 C CA . LYS A 1 125 ? 15.130 -0.912 2.291 1.00 93.88 125 LYS A CA 1
ATOM 886 C C . LYS A 1 125 ? 14.308 -1.087 1.029 1.00 93.88 125 LYS A C 1
ATOM 888 O O . LYS A 1 125 ? 14.014 -0.078 0.433 1.00 93.88 125 LYS A O 1
ATOM 893 N N . ASP A 1 126 ? 14.217 -2.300 0.516 1.00 87.81 126 ASP A N 1
ATOM 894 C CA . ASP A 1 126 ? 13.862 -2.620 -0.867 1.00 87.81 126 ASP A CA 1
ATOM 895 C C . ASP A 1 126 ? 13.078 -3.930 -0.786 1.00 87.81 126 ASP A C 1
ATOM 897 O O . ASP A 1 126 ? 13.655 -5.024 -0.663 1.00 87.81 126 ASP A O 1
ATOM 901 N N . SER A 1 127 ? 11.765 -3.795 -0.662 1.00 92.62 127 SER A N 1
ATOM 902 C CA . SER A 1 127 ? 10.844 -4.868 -0.313 1.00 92.62 127 SER A CA 1
ATOM 903 C C . SER A 1 127 ? 10.639 -5.844 -1.464 1.00 92.62 127 SER A C 1
ATOM 905 O O . SER A 1 127 ? 10.503 -7.054 -1.214 1.00 92.62 127 SER A O 1
ATOM 907 N N . ASP A 1 128 ? 10.706 -5.367 -2.703 1.00 85.31 128 ASP A N 1
ATOM 908 C CA . ASP A 1 128 ? 10.470 -6.144 -3.920 1.00 85.31 128 ASP A CA 1
ATOM 909 C C . ASP A 1 128 ? 11.744 -6.542 -4.699 1.00 85.31 128 ASP A C 1
ATOM 911 O O . ASP A 1 128 ? 11.687 -7.396 -5.596 1.00 85.31 128 ASP A O 1
ATOM 915 N N . PHE A 1 129 ? 12.906 -6.059 -4.257 1.00 82.75 129 PHE A N 1
ATOM 916 C CA . PHE A 1 129 ? 14.249 -6.355 -4.757 1.00 82.75 129 PHE A CA 1
ATOM 917 C C . PHE A 1 129 ? 14.558 -5.827 -6.160 1.00 82.75 129 PHE A C 1
ATOM 919 O O . PHE A 1 129 ? 15.348 -6.440 -6.900 1.00 82.75 129 PHE A O 1
ATOM 926 N N . ASP A 1 130 ? 13.968 -4.704 -6.535 1.00 76.94 130 ASP A N 1
ATOM 927 C CA . ASP A 1 130 ? 14.151 -4.054 -7.830 1.00 76.94 130 ASP A CA 1
ATOM 928 C C . ASP A 1 130 ? 15.295 -3.026 -7.859 1.00 76.94 130 ASP A C 1
ATOM 930 O O . ASP A 1 130 ? 15.639 -2.502 -8.923 1.00 76.94 130 ASP A O 1
ATOM 934 N N . THR A 1 131 ? 15.964 -2.832 -6.714 1.00 83.31 131 THR A N 1
ATOM 935 C CA . THR A 1 131 ? 17.055 -1.885 -6.427 1.00 83.31 131 THR A CA 1
ATOM 936 C C . THR A 1 131 ? 16.653 -0.457 -6.057 1.00 83.31 131 THR A C 1
ATOM 938 O O . THR A 1 131 ? 17.544 0.357 -5.760 1.00 83.31 131 THR A O 1
ATOM 941 N N . LEU A 1 132 ? 15.366 -0.141 -6.047 1.00 83.31 132 LEU A N 1
ATOM 942 C CA . LEU A 1 132 ? 14.815 1.077 -5.482 1.00 83.31 132 LEU A CA 1
ATOM 943 C C . LEU A 1 132 ? 14.496 0.880 -4.001 1.00 83.31 132 LEU A C 1
ATOM 945 O O . LEU A 1 132 ? 14.142 -0.210 -3.579 1.00 83.31 132 LEU A O 1
ATOM 949 N N . PRO A 1 133 ? 14.685 1.923 -3.176 1.00 91.56 133 PRO A N 1
ATOM 950 C CA . PRO A 1 133 ? 14.216 1.849 -1.805 1.00 91.56 133 PRO A CA 1
ATOM 951 C C . PRO A 1 133 ? 12.715 2.132 -1.660 1.00 91.56 133 PRO A C 1
ATOM 953 O O . PRO A 1 133 ? 12.242 3.093 -2.274 1.00 91.56 133 PRO A O 1
ATOM 956 N N . ASP A 1 134 ? 12.035 1.444 -0.746 1.00 93.06 134 ASP A N 1
ATOM 957 C CA . ASP A 1 134 ? 10.595 1.564 -0.488 1.00 93.06 134 ASP A CA 1
ATOM 958 C C . ASP A 1 134 ? 10.206 3.024 -0.194 1.00 93.06 134 ASP A C 1
ATOM 960 O O . ASP A 1 134 ? 9.337 3.622 -0.841 1.00 93.06 134 ASP A O 1
ATOM 964 N N . GLY A 1 135 ? 10.938 3.682 0.712 1.00 93.88 135 GLY A N 1
ATOM 965 C CA . GLY A 1 135 ? 10.744 5.105 1.002 1.00 93.88 135 GLY A CA 1
ATOM 966 C C . GLY A 1 135 ? 10.960 6.040 -0.191 1.00 93.88 135 GLY A C 1
ATOM 967 O O . GLY A 1 135 ? 10.335 7.104 -0.280 1.00 93.88 135 GLY A O 1
ATOM 968 N N . TRP A 1 136 ? 11.808 5.666 -1.154 1.00 88.50 136 TRP A N 1
ATOM 969 C CA . TRP A 1 136 ? 11.957 6.427 -2.397 1.00 88.50 136 TRP A CA 1
ATOM 970 C C . TRP A 1 136 ? 10.750 6.239 -3.316 1.00 88.50 136 TRP A C 1
ATOM 972 O O . TRP A 1 136 ? 10.287 7.214 -3.916 1.00 88.50 136 TRP A O 1
ATOM 982 N N . GLU A 1 137 ? 10.239 5.020 -3.427 1.00 89.81 137 GLU A N 1
ATOM 983 C CA . GLU A 1 137 ? 9.090 4.671 -4.262 1.00 89.81 137 GLU A CA 1
ATOM 984 C C . GLU A 1 137 ? 7.824 5.382 -3.805 1.00 89.81 137 GLU A C 1
ATOM 986 O O . GLU A 1 137 ? 7.205 6.109 -4.592 1.00 89.81 137 GLU A O 1
ATOM 991 N N . ILE A 1 138 ? 7.531 5.326 -2.506 1.00 92.00 138 ILE A N 1
ATOM 992 C CA . ILE A 1 138 ? 6.418 6.057 -1.892 1.00 92.00 138 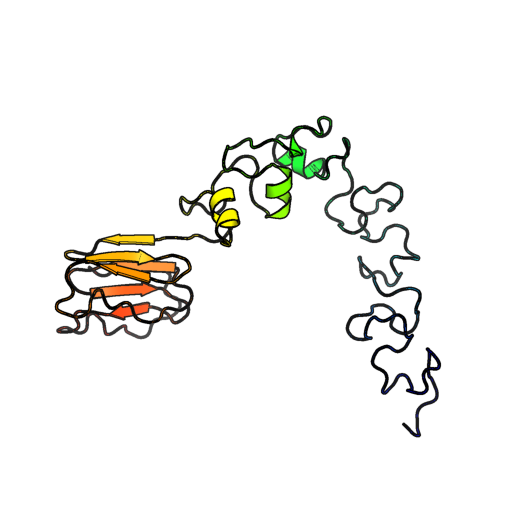ILE A CA 1
ATOM 993 C C . ILE A 1 138 ? 6.532 7.562 -2.158 1.00 92.00 138 ILE A C 1
ATOM 995 O O . ILE A 1 138 ? 5.574 8.203 -2.603 1.00 92.00 138 ILE A O 1
ATOM 999 N N . ALA A 1 139 ? 7.722 8.144 -1.981 1.00 89.19 139 ALA A N 1
ATOM 1000 C CA . ALA A 1 139 ? 7.952 9.564 -2.254 1.00 89.19 139 ALA A CA 1
ATOM 1001 C C . ALA A 1 139 ? 7.752 9.953 -3.737 1.00 89.19 139 ALA A C 1
ATOM 1003 O O . ALA A 1 139 ? 7.582 11.141 -4.039 1.00 89.19 139 ALA A O 1
ATOM 1004 N N . ASN A 1 140 ? 7.760 8.983 -4.662 1.00 80.31 140 ASN A N 1
ATOM 1005 C CA . ASN A 1 140 ? 7.543 9.174 -6.099 1.00 80.31 140 ASN A CA 1
ATOM 1006 C C . ASN A 1 140 ? 6.200 8.615 -6.605 1.00 80.31 140 ASN A C 1
ATOM 1008 O O . ASN A 1 140 ? 5.956 8.653 -7.813 1.00 80.31 140 ASN A O 1
ATOM 1012 N N . GLY A 1 141 ? 5.310 8.184 -5.703 1.00 83.50 141 GLY A N 1
ATOM 1013 C CA . GLY A 1 141 ? 3.979 7.675 -6.043 1.00 83.50 141 GLY A CA 1
ATOM 1014 C C . GLY A 1 141 ? 4.004 6.322 -6.751 1.00 83.50 141 GLY A C 1
ATOM 1015 O O . GLY A 1 141 ? 3.173 6.091 -7.631 1.00 83.50 141 GLY A O 1
ATOM 1016 N N . ARG A 1 142 ? 4.982 5.488 -6.399 1.00 84.06 142 ARG A N 1
ATOM 1017 C CA . ARG A 1 142 ? 5.177 4.122 -6.893 1.00 84.06 142 ARG A CA 1
ATOM 1018 C C . ARG A 1 142 ? 4.765 3.129 -5.813 1.00 84.06 142 ARG A C 1
ATOM 1020 O O . ARG A 1 142 ? 4.552 3.533 -4.668 1.00 84.06 142 ARG A O 1
ATOM 1027 N N . ASP A 1 143 ? 4.596 1.875 -6.197 1.00 87.50 143 ASP A N 1
ATOM 1028 C CA . ASP A 1 143 ? 4.210 0.808 -5.277 1.00 87.50 143 ASP A CA 1
ATOM 1029 C C . ASP A 1 143 ? 5.474 0.052 -4.837 1.00 87.50 143 ASP A C 1
ATOM 1031 O O . ASP A 1 143 ? 6.024 -0.658 -5.669 1.00 87.50 143 ASP A O 1
ATOM 1035 N N . PRO A 1 144 ? 5.914 0.166 -3.567 1.00 91.25 144 PRO A N 1
ATOM 1036 C CA . PRO A 1 144 ? 7.173 -0.417 -3.084 1.00 91.25 144 PRO A CA 1
ATOM 1037 C C . PRO A 1 144 ? 7.174 -1.950 -3.004 1.00 91.25 144 PRO A C 1
ATOM 1039 O O . PRO A 1 144 ? 8.118 -2.595 -2.551 1.00 91.25 144 PRO A O 1
ATOM 1042 N N . LEU A 1 145 ? 6.051 -2.565 -3.366 1.00 91.94 145 LEU A N 1
ATOM 1043 C CA . LEU A 1 145 ? 5.894 -4.008 -3.427 1.00 91.94 145 LEU A CA 1
ATOM 1044 C C . LEU A 1 145 ? 5.913 -4.514 -4.882 1.00 91.94 145 LEU A C 1
ATOM 1046 O O . LEU A 1 145 ? 5.640 -5.700 -5.119 1.00 91.94 145 LEU A O 1
ATOM 1050 N N . VAL A 1 146 ? 6.194 -3.640 -5.859 1.00 84.12 146 VAL A N 1
ATOM 1051 C CA . VAL A 1 146 ? 6.133 -3.916 -7.299 1.00 84.12 146 VAL A CA 1
ATOM 1052 C C . VAL A 1 146 ? 7.358 -3.376 -8.044 1.00 84.12 146 VAL A C 1
ATOM 1054 O O . VAL A 1 146 ? 7.455 -2.194 -8.332 1.00 84.12 146 VAL A O 1
ATOM 1057 N N . ALA A 1 147 ? 8.198 -4.306 -8.506 1.00 77.75 147 ALA A N 1
ATOM 1058 C CA . ALA A 1 147 ? 9.498 -3.980 -9.079 1.00 77.75 147 ALA A CA 1
ATOM 1059 C C . ALA A 1 147 ? 9.477 -3.022 -10.287 1.00 77.75 147 ALA A C 1
ATOM 1061 O O . ALA A 1 147 ? 8.940 -3.337 -11.360 1.00 77.75 147 ALA A O 1
ATOM 1062 N N . ASP A 1 148 ? 10.248 -1.951 -10.160 1.00 67.88 148 ASP A N 1
ATOM 1063 C CA . ASP A 1 148 ? 10.412 -0.824 -11.052 1.00 67.88 148 ASP A CA 1
ATOM 1064 C C . ASP A 1 148 ? 11.857 -0.714 -11.602 1.00 67.88 148 ASP A C 1
ATOM 1066 O O . ASP A 1 148 ? 12.878 -0.674 -10.929 1.00 67.88 148 ASP A O 1
ATOM 1070 N N . TYR A 1 149 ? 11.960 -0.552 -12.915 1.00 67.62 149 TYR A N 1
ATOM 1071 C CA . TYR A 1 149 ? 13.192 -0.331 -13.685 1.00 67.62 149 TYR A CA 1
ATOM 1072 C C . TYR A 1 149 ? 14.076 -1.537 -14.046 1.00 67.62 149 TYR A C 1
ATOM 1074 O O . TYR A 1 149 ? 15.038 -1.929 -13.390 1.00 67.62 149 TYR A O 1
ATOM 1082 N N . VAL A 1 150 ? 13.889 -1.981 -15.290 1.00 70.19 150 VAL A N 1
ATOM 1083 C CA . VAL A 1 150 ? 14.798 -2.888 -15.998 1.00 70.19 150 VAL A CA 1
ATOM 1084 C C . VAL A 1 150 ? 15.636 -2.093 -16.994 1.00 70.19 150 VAL A C 1
ATOM 1086 O O . VAL A 1 150 ? 15.080 -1.482 -17.906 1.00 70.19 150 VAL A O 1
ATOM 1089 N N . LEU A 1 151 ? 16.967 -2.122 -16.862 1.00 80.56 151 LEU A N 1
ATOM 1090 C CA . LEU A 1 151 ? 17.897 -1.604 -17.872 1.00 80.56 151 LEU A CA 1
ATOM 1091 C C . LEU A 1 151 ? 18.460 -2.731 -18.728 1.00 80.56 151 LEU A C 1
ATOM 1093 O O . LEU A 1 151 ? 18.961 -3.728 -18.213 1.00 80.56 151 LEU A O 1
ATOM 1097 N N . ASP A 1 152 ? 18.485 -2.508 -20.037 1.00 86.81 152 ASP A N 1
ATOM 1098 C CA . ASP A 1 152 ? 19.094 -3.435 -20.975 1.00 86.81 152 ASP A CA 1
ATOM 1099 C C . ASP A 1 152 ? 19.854 -2.700 -22.086 1.00 86.81 152 ASP A C 1
ATOM 1101 O O . ASP A 1 152 ? 19.445 -1.653 -22.601 1.00 86.81 152 ASP A O 1
ATOM 1105 N N . THR A 1 153 ? 21.019 -3.244 -22.434 1.00 87.12 153 THR A N 1
ATOM 1106 C CA . THR A 1 153 ? 21.886 -2.713 -23.481 1.00 87.12 153 THR A CA 1
ATOM 1107 C C . THR A 1 153 ? 21.863 -3.625 -24.700 1.00 87.12 153 THR A C 1
ATOM 1109 O O . THR A 1 153 ? 22.433 -4.717 -24.667 1.00 87.12 153 THR A O 1
ATOM 1112 N N . GLY A 1 154 ? 21.330 -3.108 -25.804 1.00 85.81 154 GLY A N 1
ATOM 1113 C CA . GLY A 1 154 ? 21.576 -3.653 -27.130 1.00 85.81 154 GLY A CA 1
ATOM 1114 C C . GLY A 1 154 ? 22.950 -3.258 -27.673 1.00 85.81 154 GLY A C 1
ATOM 1115 O O . GLY A 1 154 ? 23.762 -2.605 -27.013 1.00 85.81 154 GLY A O 1
ATOM 1116 N N . TRP A 1 155 ? 23.227 -3.635 -28.922 1.00 88.06 155 TRP A N 1
ATOM 1117 C CA . TRP A 1 155 ? 24.551 -3.407 -29.520 1.00 88.06 155 TRP A CA 1
ATOM 1118 C C . TRP A 1 155 ? 24.834 -1.924 -29.792 1.00 88.06 155 TRP A C 1
ATOM 1120 O O . TRP A 1 155 ? 25.942 -1.437 -29.556 1.00 88.06 155 TRP A O 1
ATOM 1130 N N . PHE A 1 156 ? 23.830 -1.203 -30.299 1.00 89.06 156 PHE A N 1
ATOM 1131 C CA . PHE A 1 156 ? 23.937 0.220 -30.646 1.00 89.06 156 PHE A CA 1
ATOM 1132 C C . PHE A 1 156 ? 22.926 1.120 -29.920 1.00 89.06 156 PHE A C 1
ATOM 1134 O O . PHE A 1 156 ? 22.914 2.329 -30.153 1.00 89.06 156 PHE A O 1
ATOM 1141 N N . HIS A 1 157 ? 22.089 0.560 -29.048 1.00 93.44 157 HIS A N 1
ATOM 1142 C CA . HIS A 1 157 ? 21.075 1.295 -28.296 1.00 93.44 157 HIS A CA 1
ATOM 1143 C C . HIS A 1 157 ? 20.948 0.738 -26.876 1.00 93.44 157 HIS A C 1
ATOM 1145 O O . HIS A 1 157 ? 21.386 -0.370 -26.580 1.00 93.44 157 HIS A O 1
ATOM 1151 N N . THR A 1 158 ? 20.372 1.525 -25.985 1.00 93.19 158 THR A N 1
ATOM 1152 C CA . THR A 1 158 ? 20.087 1.151 -24.600 1.00 93.19 158 THR A CA 1
ATOM 1153 C C . THR A 1 158 ? 18.628 1.448 -24.329 1.00 93.19 158 THR A C 1
ATOM 1155 O O . THR A 1 158 ? 18.098 2.424 -24.860 1.00 93.19 158 THR A O 1
ATOM 1158 N N . CYS A 1 159 ? 17.995 0.608 -23.524 1.00 92.00 159 CYS A N 1
ATOM 1159 C CA . CYS A 1 159 ? 16.620 0.769 -23.101 1.00 92.00 159 CYS A CA 1
ATOM 1160 C C . CYS A 1 159 ? 16.513 0.654 -21.588 1.00 92.00 159 CYS A C 1
ATOM 1162 O O . CYS A 1 159 ? 17.277 -0.065 -20.946 1.00 92.00 159 CYS A O 1
ATOM 1164 N N . ALA A 1 160 ? 15.544 1.366 -21.038 1.00 87.06 160 ALA A N 1
ATOM 1165 C CA . ALA A 1 160 ? 15.121 1.245 -19.661 1.00 87.06 160 ALA A CA 1
ATOM 1166 C C . ALA A 1 160 ? 13.593 1.187 -19.622 1.00 87.06 160 ALA A C 1
ATOM 1168 O O . ALA A 1 160 ? 12.929 1.881 -20.394 1.00 87.06 160 ALA A O 1
ATOM 1169 N N . LEU A 1 161 ? 13.042 0.368 -18.739 1.00 81.62 161 LEU A N 1
ATOM 1170 C CA . LEU A 1 161 ? 11.652 0.479 -18.296 1.00 81.62 161 LEU A CA 1
ATOM 1171 C C . LEU A 1 161 ? 11.591 1.286 -17.015 1.00 81.62 161 LEU A C 1
ATOM 1173 O O . LEU A 1 161 ? 12.593 1.340 -16.327 1.00 81.62 161 LEU A O 1
ATOM 1177 N N . GLY A 1 162 ? 10.440 1.880 -16.727 1.00 69.12 162 GLY A N 1
ATOM 1178 C CA . GLY A 1 162 ? 10.012 2.428 -15.437 1.00 69.12 162 GLY A CA 1
ATOM 1179 C C . GLY A 1 162 ? 8.494 2.655 -15.480 1.00 69.12 162 GLY A C 1
ATOM 1180 O O . GLY A 1 162 ? 7.887 2.393 -16.518 1.00 69.12 162 GLY A O 1
ATOM 1181 N N . ASP A 1 163 ? 7.868 3.209 -14.438 1.00 60.88 163 ASP A N 1
ATOM 1182 C CA . ASP A 1 163 ? 6.377 3.313 -14.366 1.00 60.88 163 ASP A CA 1
ATOM 1183 C C . ASP A 1 163 ? 5.717 4.102 -15.478 1.00 60.88 163 ASP A C 1
ATOM 1185 O O . ASP A 1 163 ? 4.540 3.933 -15.779 1.00 60.88 163 ASP A O 1
ATOM 1189 N N . SER A 1 164 ? 6.461 5.024 -16.082 1.00 59.75 164 SER A N 1
ATOM 1190 C CA . SER A 1 164 ? 5.950 5.815 -17.202 1.00 59.75 164 SER A CA 1
ATOM 1191 C C . SER A 1 164 ? 6.062 5.087 -18.549 1.00 59.75 164 SER A C 1
ATOM 1193 O O . SER A 1 164 ? 5.741 5.667 -19.589 1.00 59.75 164 SER A O 1
ATOM 1195 N N . GLY A 1 165 ? 6.503 3.825 -18.539 1.00 72.31 165 GLY A N 1
ATOM 1196 C CA . GLY A 1 165 ? 6.758 2.989 -19.705 1.00 72.31 165 GLY A CA 1
ATOM 1197 C C . GLY A 1 165 ? 8.244 2.880 -20.062 1.00 72.31 165 GLY A C 1
ATOM 1198 O O . GLY A 1 165 ? 9.138 3.170 -19.267 1.00 72.31 165 GLY A O 1
ATOM 1199 N N . GLY A 1 166 ? 8.517 2.424 -21.286 1.00 84.31 166 GLY A N 1
ATOM 1200 C CA . GLY A 1 166 ? 9.878 2.226 -21.778 1.00 84.31 166 GLY A CA 1
ATOM 1201 C C . GLY A 1 166 ? 10.478 3.459 -22.446 1.00 84.31 166 GLY A C 1
ATOM 1202 O O . GLY A 1 166 ? 9.811 4.172 -23.196 1.00 84.31 166 GLY A O 1
ATOM 1203 N N . VAL A 1 167 ? 11.774 3.671 -22.241 1.00 89.31 167 VAL A N 1
ATOM 1204 C CA . VAL A 1 167 ? 12.574 4.683 -22.935 1.00 89.31 167 VAL A CA 1
ATOM 1205 C C . VAL A 1 167 ? 13.801 4.011 -23.528 1.00 89.31 167 VAL A C 1
ATOM 1207 O O . VAL A 1 167 ? 14.533 3.317 -22.831 1.00 89.31 167 VAL A O 1
ATOM 1210 N N . CYS A 1 168 ? 14.058 4.255 -24.809 1.00 93.69 168 CYS A N 1
ATOM 1211 C CA . CYS A 1 168 ? 15.245 3.770 -25.500 1.00 93.69 168 CYS A CA 1
ATOM 1212 C C . CYS A 1 168 ? 16.018 4.931 -26.128 1.00 93.69 168 CYS A C 1
ATOM 1214 O O . CYS A 1 168 ? 15.440 5.944 -26.522 1.00 93.69 168 CYS A O 1
ATOM 1216 N N . TRP A 1 169 ? 17.337 4.793 -26.235 1.00 94.62 169 TRP A N 1
ATOM 1217 C CA . TRP A 1 169 ? 18.220 5.803 -26.820 1.00 94.62 169 TRP A CA 1
ATOM 1218 C C . TRP A 1 169 ? 19.452 5.170 -27.472 1.00 94.62 169 TRP A C 1
ATOM 1220 O O . TRP A 1 169 ? 19.858 4.064 -27.128 1.00 94.62 169 TRP A O 1
ATOM 1230 N N . GLY A 1 170 ? 20.075 5.887 -28.410 1.00 94.75 170 GLY A N 1
ATOM 1231 C CA . GLY A 1 170 ? 21.235 5.410 -29.168 1.00 94.75 170 GLY A CA 1
ATOM 1232 C C . GLY A 1 170 ? 20.999 5.480 -30.671 1.00 94.75 170 GLY A C 1
ATOM 1233 O O . GLY A 1 170 ? 20.363 6.418 -31.155 1.00 94.75 170 GLY A O 1
ATOM 1234 N N . ASP A 1 171 ? 21.547 4.517 -31.408 1.00 94.75 171 ASP A N 1
ATOM 1235 C CA . ASP A 1 171 ? 21.268 4.379 -32.834 1.00 94.75 171 ASP A CA 1
ATOM 1236 C C . ASP A 1 171 ? 19.778 4.130 -33.064 1.00 94.75 171 ASP A C 1
ATOM 1238 O O . ASP A 1 171 ? 19.186 3.292 -32.389 1.00 94.75 171 ASP A O 1
ATOM 1242 N N . ASN A 1 172 ? 19.196 4.849 -34.024 1.00 95.81 172 ASN A N 1
ATOM 1243 C CA . ASN A 1 172 ? 17.787 4.722 -34.388 1.00 95.81 172 ASN A CA 1
ATOM 1244 C C . ASN A 1 172 ? 17.590 4.607 -35.909 1.00 95.81 172 ASN A C 1
ATOM 1246 O O . ASN A 1 172 ? 16.605 5.102 -36.456 1.00 95.81 172 ASN A O 1
ATOM 1250 N N . GLU A 1 173 ? 18.544 4.017 -36.640 1.00 95.62 173 GLU A N 1
ATOM 1251 C CA . GLU A 1 173 ? 18.459 3.920 -38.107 1.00 95.62 173 GLU A CA 1
ATOM 1252 C C . GLU A 1 173 ? 17.246 3.116 -38.600 1.00 95.62 173 GLU A C 1
ATOM 1254 O O . GLU A 1 173 ? 16.814 3.274 -39.745 1.00 95.62 173 GLU A O 1
ATOM 1259 N N . VAL A 1 174 ? 16.697 2.249 -37.749 1.00 94.94 174 VAL A N 1
ATOM 1260 C CA . VAL A 1 174 ? 15.614 1.319 -38.088 1.00 94.94 174 VAL A CA 1
ATOM 1261 C C . VAL A 1 174 ? 14.439 1.390 -37.113 1.00 94.94 174 VAL A C 1
ATOM 1263 O O . VAL A 1 174 ? 13.580 0.512 -37.149 1.00 94.94 174 VAL A O 1
ATOM 1266 N N . GLY A 1 175 ? 14.375 2.428 -36.276 1.00 94.62 175 GLY A N 1
ATOM 1267 C CA . GLY A 1 175 ? 13.291 2.628 -35.314 1.00 94.62 175 GLY A CA 1
ATOM 1268 C C . GLY A 1 175 ? 13.468 1.856 -34.006 1.00 94.62 175 GLY A C 1
ATOM 1269 O O . GLY A 1 175 ? 12.508 1.720 -33.263 1.00 94.62 175 GLY A O 1
ATOM 1270 N N . GLN A 1 176 ? 14.654 1.314 -33.711 1.00 94.00 176 GLN A N 1
ATOM 1271 C CA . GLN A 1 176 ? 14.905 0.526 -32.497 1.00 94.00 176 GLN A CA 1
ATOM 1272 C C . GLN A 1 176 ? 14.804 1.336 -31.196 1.00 94.00 176 GLN A C 1
ATOM 1274 O O . GLN A 1 176 ? 14.672 0.753 -30.129 1.00 94.00 176 GLN A O 1
ATOM 1279 N N . THR A 1 177 ? 14.810 2.669 -31.251 1.00 95.00 177 THR A N 1
ATOM 1280 C CA . THR A 1 177 ? 14.543 3.500 -30.066 1.00 95.00 177 THR A CA 1
ATOM 1281 C C . THR A 1 177 ? 13.133 4.079 -30.032 1.00 95.00 177 THR A C 1
ATOM 1283 O O . THR A 1 177 ? 12.789 4.764 -29.073 1.00 95.00 177 THR A O 1
ATOM 1286 N N . ASP A 1 178 ? 12.316 3.832 -31.056 1.00 95.44 178 ASP A N 1
ATOM 1287 C CA . ASP A 1 178 ? 10.949 4.347 -31.142 1.00 95.44 178 ASP A CA 1
ATOM 1288 C C . ASP A 1 178 ? 10.014 3.446 -30.329 1.00 95.44 178 ASP A C 1
ATOM 1290 O O . ASP A 1 178 ? 9.293 2.612 -30.879 1.00 95.44 178 ASP A O 1
ATOM 1294 N N . VAL A 1 179 ? 10.074 3.595 -29.003 1.00 94.06 179 VAL A N 1
ATOM 1295 C CA . VAL A 1 179 ? 9.311 2.756 -28.074 1.00 94.06 179 VAL A CA 1
ATOM 1296 C C . VAL A 1 179 ? 7.810 2.896 -28.368 1.00 94.06 179 VAL A C 1
ATOM 1298 O O . VAL A 1 179 ? 7.279 4.013 -28.325 1.00 94.06 179 VAL A O 1
ATOM 1301 N N . PRO A 1 180 ? 7.110 1.796 -28.701 1.00 93.25 180 PRO A N 1
ATOM 1302 C CA . PRO A 1 180 ? 5.667 1.821 -28.887 1.00 93.25 180 PRO A CA 1
ATOM 1303 C C . PRO A 1 180 ? 4.958 2.050 -27.546 1.00 93.25 180 PRO A C 1
ATOM 1305 O O . PRO A 1 180 ? 5.561 1.974 -26.481 1.00 93.25 180 PRO A O 1
ATOM 1308 N N . THR A 1 181 ? 3.654 2.318 -27.572 1.00 90.25 181 THR A N 1
ATOM 1309 C CA . THR A 1 181 ? 2.869 2.309 -26.331 1.00 90.25 181 THR A CA 1
ATOM 1310 C C . THR A 1 181 ? 2.889 0.900 -25.741 1.00 90.25 181 THR A C 1
ATOM 1312 O O . THR A 1 181 ? 2.469 -0.038 -26.415 1.00 90.25 181 THR A O 1
ATOM 1315 N N . LEU A 1 182 ? 3.381 0.781 -24.508 1.00 86.62 182 LEU A N 1
ATOM 1316 C CA . LEU A 1 182 ? 3.437 -0.461 -23.739 1.00 86.62 182 LEU A CA 1
ATOM 1317 C C . LEU A 1 182 ? 2.387 -0.422 -22.621 1.00 86.62 182 LEU A C 1
ATOM 1319 O O . LEU A 1 182 ? 2.076 0.658 -22.115 1.00 86.62 182 LEU A O 1
ATOM 1323 N N . SER A 1 183 ? 1.853 -1.584 -22.242 1.00 84.50 183 SER A N 1
ATOM 1324 C CA . SER A 1 183 ? 0.912 -1.739 -21.120 1.00 84.50 183 SER A CA 1
ATOM 1325 C C . SER A 1 183 ? 1.606 -2.402 -19.935 1.00 84.50 183 SER A C 1
ATOM 1327 O O . SER A 1 183 ? 1.854 -3.602 -19.998 1.00 84.50 183 SER A O 1
ATOM 1329 N N . ASN A 1 184 ? 1.927 -1.627 -18.892 1.00 74.06 184 ASN A N 1
ATOM 1330 C CA . ASN A 1 184 ? 2.638 -2.080 -17.682 1.00 74.06 184 ASN A CA 1
ATOM 1331 C C . ASN A 1 184 ? 3.841 -2.995 -18.000 1.00 74.06 184 ASN A C 1
ATOM 1333 O O . ASN A 1 184 ? 3.851 -4.180 -17.667 1.00 74.06 184 ASN A O 1
ATOM 1337 N N . PRO A 1 185 ? 4.838 -2.487 -18.744 1.00 82.38 185 PRO A N 1
ATOM 1338 C CA . PRO A 1 185 ? 5.961 -3.306 -19.172 1.00 82.38 185 PRO A CA 1
ATOM 1339 C C . PRO A 1 185 ? 6.825 -3.741 -17.982 1.00 82.38 185 PRO A C 1
ATOM 1341 O O . PRO A 1 185 ? 7.215 -2.913 -17.168 1.00 82.38 185 PRO A O 1
ATOM 1344 N N . THR A 1 186 ? 7.194 -5.023 -17.940 1.00 79.75 186 THR A N 1
ATOM 1345 C CA . THR A 1 186 ? 7.961 -5.635 -16.831 1.00 79.75 186 THR A CA 1
ATOM 1346 C C . THR A 1 186 ? 9.365 -6.076 -17.230 1.00 79.75 186 THR A C 1
ATOM 1348 O O . THR A 1 186 ? 10.219 -6.312 -16.381 1.00 79.75 186 THR A O 1
ATOM 1351 N N . ALA A 1 187 ? 9.643 -6.200 -18.528 1.00 85.12 187 ALA A N 1
ATOM 1352 C CA . ALA A 1 187 ? 10.989 -6.472 -19.018 1.00 85.12 187 ALA A CA 1
ATOM 1353 C C . ALA A 1 187 ? 11.230 -5.779 -20.353 1.00 85.12 187 ALA A C 1
ATOM 1355 O O . ALA A 1 187 ? 10.351 -5.735 -21.212 1.00 85.12 187 ALA A O 1
ATOM 1356 N N . VAL A 1 188 ? 12.441 -5.269 -20.551 1.00 90.38 188 VAL A N 1
ATOM 1357 C CA . VAL A 1 188 ? 12.914 -4.787 -21.847 1.00 90.38 188 VAL A CA 1
ATOM 1358 C C . VAL A 1 188 ? 14.244 -5.436 -22.139 1.00 90.38 188 VAL A C 1
ATOM 1360 O O . VAL A 1 188 ? 15.053 -5.632 -21.238 1.00 90.38 188 VAL A O 1
ATOM 1363 N N . SER A 1 189 ? 14.465 -5.783 -23.400 1.00 92.88 189 SER A N 1
ATOM 1364 C CA . SER A 1 189 ? 15.764 -6.244 -23.844 1.00 92.88 189 SER A CA 1
ATOM 1365 C C . SER A 1 189 ? 16.065 -5.800 -25.274 1.00 92.88 189 SER A C 1
ATOM 1367 O O . SER A 1 189 ? 15.202 -5.812 -26.156 1.00 92.88 189 SER A O 1
ATOM 1369 N N . GLY A 1 190 ? 17.288 -5.333 -25.488 1.00 92.00 190 GLY A N 1
ATOM 1370 C CA . GLY A 1 190 ? 17.828 -4.789 -26.719 1.00 92.00 190 GLY A CA 1
ATOM 1371 C C . GLY A 1 190 ? 18.751 -5.795 -27.396 1.00 92.00 190 GLY A C 1
ATOM 1372 O O . GLY A 1 190 ? 19.700 -6.302 -26.811 1.00 92.00 190 GLY A O 1
ATOM 1373 N N . GLY A 1 191 ? 18.487 -6.071 -28.669 1.00 89.56 191 GLY A N 1
ATOM 1374 C CA . GLY A 1 191 ? 19.361 -6.866 -29.528 1.00 89.56 191 GLY A CA 1
ATOM 1375 C C . GLY A 1 191 ? 20.320 -5.982 -30.327 1.00 89.56 191 GLY A C 1
ATOM 1376 O O . GLY A 1 191 ? 20.581 -4.825 -29.988 1.00 89.56 191 GLY A O 1
ATOM 1377 N N . ASP A 1 192 ? 20.808 -6.493 -31.460 1.00 90.00 192 ASP A N 1
ATOM 1378 C CA . ASP A 1 192 ? 21.703 -5.732 -32.356 1.00 90.00 192 ASP A CA 1
ATOM 1379 C C . ASP A 1 192 ? 21.094 -4.385 -32.815 1.00 90.00 192 ASP A C 1
ATOM 1381 O O . ASP A 1 192 ? 21.636 -3.307 -32.565 1.00 90.00 192 ASP A O 1
ATOM 1385 N N . ALA A 1 193 ? 19.915 -4.441 -33.440 1.00 92.31 193 ALA A N 1
ATOM 1386 C CA . ALA A 1 193 ? 19.191 -3.273 -33.960 1.00 92.31 193 ALA A CA 1
ATOM 1387 C C . ALA A 1 193 ? 17.661 -3.416 -33.835 1.00 92.31 193 ALA A C 1
ATOM 1389 O O . ALA A 1 193 ? 16.905 -2.912 -34.662 1.00 92.31 193 ALA A O 1
ATOM 1390 N N . HIS A 1 194 ? 17.198 -4.177 -32.850 1.00 93.56 194 HIS A N 1
ATOM 1391 C CA . HIS A 1 194 ? 15.786 -4.325 -32.502 1.00 93.56 194 HIS A CA 1
ATOM 1392 C C . HIS A 1 194 ? 15.678 -4.422 -30.987 1.00 93.56 194 HIS A C 1
ATOM 1394 O O . HIS A 1 194 ? 16.641 -4.823 -30.334 1.00 93.56 194 HIS A O 1
ATOM 1400 N N . THR A 1 195 ? 14.522 -4.077 -30.456 1.00 94.88 195 THR A N 1
ATOM 1401 C CA . THR A 1 195 ? 14.228 -4.154 -29.029 1.00 94.88 195 THR A CA 1
ATOM 1402 C C . THR A 1 195 ? 12.946 -4.937 -28.871 1.00 94.88 195 THR A C 1
ATOM 1404 O O . THR A 1 195 ? 12.055 -4.848 -29.717 1.00 94.88 195 THR A O 1
ATOM 1407 N N . CYS A 1 196 ? 12.853 -5.700 -27.797 1.00 94.62 196 CYS A N 1
ATOM 1408 C CA . CYS A 1 196 ? 11.614 -6.323 -27.393 1.00 94.62 196 CYS A CA 1
ATOM 1409 C C . CYS A 1 196 ? 11.327 -5.990 -25.932 1.00 94.62 196 CYS A C 1
ATOM 1411 O O . CYS A 1 196 ? 12.233 -6.011 -25.102 1.00 94.62 196 CYS A O 1
ATOM 1413 N N . ALA A 1 197 ? 10.066 -5.724 -25.621 1.00 92.50 197 ALA A N 1
ATOM 1414 C CA . ALA A 1 197 ? 9.567 -5.636 -24.260 1.00 92.50 197 ALA A CA 1
ATOM 1415 C C . ALA A 1 197 ? 8.553 -6.753 -23.999 1.00 92.50 197 ALA A C 1
ATOM 1417 O O . ALA A 1 197 ? 7.904 -7.248 -24.926 1.00 92.50 197 ALA A O 1
ATOM 1418 N N . LEU A 1 198 ? 8.451 -7.156 -22.739 1.00 87.94 198 LEU A N 1
ATOM 1419 C CA . LEU A 1 198 ? 7.361 -7.963 -22.215 1.00 87.94 198 LEU A CA 1
ATOM 1420 C C . LEU A 1 198 ? 6.411 -7.026 -21.471 1.00 87.94 198 LEU A C 1
ATOM 1422 O O . LEU A 1 198 ? 6.838 -6.310 -20.563 1.00 87.94 198 LEU A O 1
ATOM 1426 N N . ASP A 1 199 ? 5.150 -7.026 -21.879 1.00 85.75 199 ASP A N 1
ATOM 1427 C CA . ASP A 1 199 ? 4.087 -6.210 -21.297 1.00 85.75 199 ASP A CA 1
ATOM 1428 C C . ASP A 1 199 ? 2.794 -7.041 -21.157 1.00 85.75 199 ASP A C 1
ATOM 1430 O O . ASP A 1 199 ? 2.770 -8.223 -21.526 1.00 85.75 199 ASP A O 1
ATOM 1434 N N . ASP A 1 200 ? 1.712 -6.451 -20.640 1.00 82.50 200 ASP A N 1
ATOM 1435 C CA . ASP A 1 200 ? 0.435 -7.154 -20.412 1.00 82.50 200 ASP A CA 1
ATOM 1436 C C . ASP A 1 200 ? -0.179 -7.765 -21.687 1.00 82.50 200 ASP A C 1
ATOM 1438 O O . ASP A 1 200 ? -1.026 -8.662 -21.624 1.00 82.50 200 ASP A O 1
ATOM 1442 N N . THR A 1 201 ? 0.219 -7.283 -22.869 1.00 85.62 201 THR A N 1
ATOM 1443 C CA . THR A 1 201 ? -0.275 -7.760 -24.169 1.00 85.62 201 THR A CA 1
ATOM 1444 C C . THR A 1 201 ? 0.570 -8.895 -24.754 1.00 85.62 201 THR A C 1
ATOM 1446 O O . THR A 1 201 ? 0.147 -9.549 -25.715 1.00 85.62 201 THR A O 1
ATOM 1449 N N . GLY A 1 202 ? 1.735 -9.176 -24.163 1.00 88.69 202 GLY A N 1
ATOM 1450 C CA . GLY A 1 202 ? 2.678 -10.208 -24.579 1.00 88.69 202 GLY A CA 1
ATOM 1451 C C . GLY A 1 202 ? 4.050 -9.634 -24.931 1.00 88.69 202 GLY A C 1
ATOM 1452 O O . GLY A 1 202 ? 4.526 -8.678 -24.331 1.00 88.69 202 GLY A O 1
ATOM 1453 N N . VAL A 1 203 ? 4.732 -10.259 -25.895 1.00 93.56 203 VAL A N 1
ATOM 1454 C CA . VAL A 1 203 ? 6.030 -9.760 -26.372 1.00 93.56 203 VAL A CA 1
ATOM 1455 C C . VAL A 1 203 ? 5.795 -8.765 -27.501 1.00 93.56 203 VAL A C 1
ATOM 1457 O O . VAL A 1 203 ? 5.247 -9.123 -28.546 1.00 93.56 203 VAL A O 1
ATOM 1460 N N . VAL A 1 204 ? 6.263 -7.536 -27.307 1.00 93.88 204 VAL A N 1
ATOM 1461 C CA . VAL A 1 204 ? 6.209 -6.459 -28.298 1.00 93.88 204 VAL A CA 1
ATOM 1462 C C . VAL A 1 204 ? 7.628 -6.179 -28.770 1.00 93.88 204 VAL A C 1
ATOM 1464 O O . VAL A 1 204 ? 8.463 -5.747 -27.983 1.00 93.88 204 VAL A O 1
ATOM 1467 N N . CYS A 1 205 ? 7.916 -6.421 -30.050 1.00 95.56 205 CYS A N 1
ATOM 1468 C CA . CYS A 1 205 ? 9.224 -6.148 -30.646 1.00 95.56 205 CYS A CA 1
ATOM 1469 C C . CYS A 1 205 ? 9.141 -5.029 -31.688 1.00 95.56 205 CYS A C 1
ATOM 1471 O O . CYS A 1 205 ? 8.206 -4.982 -32.489 1.00 95.56 205 CYS A O 1
ATOM 1473 N N . TRP A 1 206 ? 10.149 -4.163 -31.723 1.00 95.50 206 TRP A N 1
ATOM 1474 C CA . TRP A 1 206 ? 10.258 -3.053 -32.670 1.00 95.50 206 TRP A CA 1
ATOM 1475 C C . TRP A 1 206 ? 11.706 -2.855 -33.147 1.00 95.50 206 TRP A C 1
ATOM 1477 O O . TRP A 1 206 ? 12.649 -3.443 -32.617 1.00 95.50 206 TRP A O 1
ATOM 1487 N N . GLY A 1 207 ? 11.890 -2.058 -34.203 1.00 94.94 207 GLY A N 1
ATOM 1488 C CA . GLY A 1 207 ? 13.181 -1.858 -34.864 1.00 94.94 207 GLY A CA 1
ATOM 1489 C C . GLY A 1 207 ? 13.378 -2.735 -36.109 1.00 94.94 207 GLY A C 1
ATOM 1490 O O . GLY A 1 207 ? 12.481 -2.898 -36.940 1.00 94.94 207 GLY A O 1
ATOM 1491 N N . ARG A 1 208 ? 14.580 -3.298 -36.282 1.00 95.25 208 ARG A N 1
ATOM 1492 C CA . ARG A 1 208 ? 14.964 -4.072 -37.476 1.00 95.25 208 ARG A CA 1
ATOM 1493 C C . ARG A 1 208 ? 14.104 -5.325 -37.671 1.00 95.25 208 ARG A C 1
ATOM 1495 O O . ARG A 1 208 ? 14.151 -6.231 -36.851 1.00 95.25 208 ARG A O 1
ATOM 1502 N N . ASN A 1 209 ? 13.487 -5.454 -38.852 1.00 94.81 209 ASN A N 1
ATOM 1503 C CA . ASN A 1 209 ? 12.690 -6.639 -39.214 1.00 94.81 209 ASN A CA 1
ATOM 1504 C C . ASN A 1 209 ? 13.031 -7.282 -40.579 1.00 94.81 209 ASN A C 1
ATOM 1506 O O . ASN A 1 209 ? 12.212 -7.949 -41.203 1.00 94.81 209 ASN A O 1
ATOM 1510 N N . GLY A 1 210 ? 14.241 -7.075 -41.106 1.00 93.69 210 GLY A N 1
ATOM 1511 C CA . GLY A 1 210 ? 14.617 -7.582 -42.440 1.00 93.69 210 GLY A CA 1
ATOM 1512 C C . GLY A 1 210 ? 14.627 -9.115 -42.589 1.00 93.69 210 GLY A C 1
ATOM 1513 O O . GLY A 1 210 ? 14.630 -9.613 -43.714 1.00 93.69 210 GLY A O 1
ATOM 1514 N N . TYR A 1 211 ? 14.642 -9.850 -41.476 1.00 92.62 211 TYR A N 1
ATOM 1515 C CA . TYR A 1 211 ? 14.629 -11.313 -41.410 1.00 92.62 211 TYR A CA 1
ATOM 1516 C C . TYR A 1 211 ? 13.459 -11.862 -40.574 1.00 92.62 211 TYR A C 1
ATOM 1518 O O . TYR A 1 211 ? 13.469 -13.049 -40.255 1.00 92.62 211 TYR A O 1
ATOM 1526 N N . GLY A 1 212 ? 12.476 -11.029 -40.215 1.00 91.75 212 GLY A N 1
ATOM 1527 C CA . GLY A 1 212 ? 11.378 -11.422 -39.327 1.00 91.75 212 GLY A CA 1
ATOM 1528 C C . GLY A 1 212 ? 11.728 -11.373 -37.833 1.00 91.75 212 GLY A C 1
ATOM 1529 O O . GLY A 1 212 ? 11.146 -12.113 -37.052 1.00 91.75 212 GLY A O 1
ATOM 1530 N N . GLN A 1 213 ? 12.711 -10.565 -37.410 1.00 92.00 213 GLN A N 1
ATOM 1531 C CA . GLN A 1 213 ? 13.147 -10.509 -36.003 1.00 92.00 213 GLN A CA 1
ATOM 1532 C C . GLN A 1 213 ? 12.143 -9.834 -35.065 1.00 92.00 213 GLN A C 1
ATOM 1534 O O . GLN A 1 213 ? 12.148 -10.129 -33.876 1.00 92.00 213 GLN A O 1
ATOM 1539 N N . SER A 1 214 ? 11.284 -8.953 -35.585 1.00 91.38 214 SER A N 1
ATOM 1540 C CA . SER A 1 214 ? 10.164 -8.396 -34.820 1.00 91.38 214 SER A CA 1
ATOM 1541 C C . SER A 1 214 ? 8.852 -9.143 -35.078 1.00 91.38 214 SER A C 1
ATOM 1543 O O . SER A 1 214 ? 7.820 -8.768 -34.526 1.00 91.3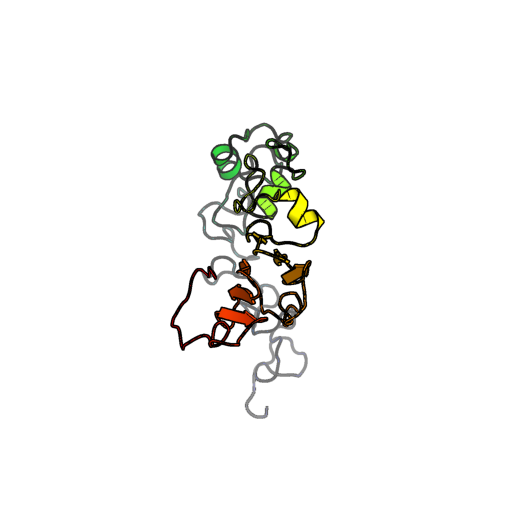8 214 SER A O 1
ATOM 1545 N N . ASP A 1 215 ? 8.866 -10.188 -35.914 1.00 93.62 215 ASP A N 1
ATOM 1546 C CA . ASP A 1 215 ? 7.696 -11.024 -36.180 1.00 93.62 215 ASP A CA 1
ATOM 1547 C C . ASP A 1 215 ? 7.545 -12.043 -35.044 1.00 93.62 215 ASP A C 1
ATOM 1549 O O . ASP A 1 215 ? 7.966 -13.199 -35.138 1.00 93.62 215 ASP A O 1
ATOM 1553 N N . VAL A 1 216 ? 6.953 -11.591 -33.939 1.00 91.06 216 VAL A N 1
ATOM 1554 C CA . VAL A 1 216 ? 6.712 -12.419 -32.756 1.00 91.06 216 VAL A CA 1
ATOM 1555 C C . VAL A 1 216 ? 5.702 -13.526 -33.111 1.00 91.06 216 VAL A C 1
ATOM 1557 O O . VAL A 1 216 ? 4.561 -13.224 -33.477 1.00 91.06 216 VAL A O 1
ATOM 1560 N N . PRO A 1 217 ? 6.078 -14.819 -33.040 1.00 89.56 217 PRO A N 1
ATOM 1561 C CA . PRO A 1 217 ? 5.131 -15.910 -33.244 1.00 89.56 217 PRO A CA 1
ATOM 1562 C C . PRO A 1 217 ? 4.103 -15.935 -32.109 1.00 89.56 217 PRO A C 1
ATOM 1564 O O . PRO A 1 217 ? 4.327 -15.383 -31.039 1.00 89.56 217 PRO A O 1
ATOM 1567 N N . THR A 1 218 ? 2.975 -16.616 -32.296 1.00 89.25 218 THR A N 1
ATOM 1568 C CA . THR A 1 218 ? 1.996 -16.752 -31.210 1.00 89.25 218 THR A CA 1
ATOM 1569 C C . THR A 1 218 ? 2.603 -17.528 -30.037 1.00 89.25 218 THR A C 1
ATOM 1571 O O . THR A 1 218 ? 2.997 -18.686 -30.193 1.00 89.25 218 THR A O 1
ATOM 1574 N N . LEU A 1 219 ? 2.660 -16.888 -28.869 1.00 85.50 219 LEU A N 1
ATOM 1575 C CA . LEU A 1 219 ? 3.159 -17.453 -27.617 1.00 85.50 219 LEU A CA 1
ATOM 1576 C C . LEU A 1 219 ? 2.011 -17.598 -26.609 1.00 85.50 219 LEU A C 1
ATOM 1578 O O . LEU A 1 219 ? 1.012 -16.889 -26.685 1.00 85.50 219 LEU A O 1
ATOM 1582 N N . SER A 1 220 ? 2.167 -18.518 -25.658 1.00 83.19 220 SER A N 1
ATOM 1583 C CA . SER A 1 220 ? 1.277 -18.668 -24.503 1.00 83.19 220 SER A CA 1
ATOM 1584 C C . SER A 1 220 ? 2.116 -18.478 -23.243 1.00 83.19 220 SER A C 1
ATOM 1586 O O . SER A 1 220 ? 3.031 -19.267 -23.018 1.00 83.19 220 SER A O 1
ATOM 1588 N N . ASN A 1 221 ? 1.793 -17.462 -22.440 1.00 76.06 221 ASN A N 1
ATOM 1589 C CA . ASN A 1 221 ? 2.427 -17.130 -21.153 1.00 76.06 221 ASN A CA 1
ATOM 1590 C C . ASN A 1 221 ? 3.964 -16.935 -21.199 1.00 76.06 221 ASN A C 1
ATOM 1592 O O . ASN A 1 221 ? 4.686 -17.655 -20.505 1.00 76.06 221 ASN A O 1
ATOM 1596 N N . PRO A 1 222 ? 4.500 -16.011 -22.020 1.00 80.56 222 PRO A N 1
ATOM 1597 C CA . PRO A 1 222 ? 5.919 -15.657 -21.958 1.00 80.56 222 PRO A CA 1
ATOM 1598 C C . PRO A 1 222 ? 6.260 -14.970 -20.623 1.00 80.56 222 PRO A C 1
ATOM 1600 O O . PRO A 1 222 ? 5.509 -14.118 -20.166 1.00 80.56 222 PRO A O 1
ATOM 1603 N N . THR A 1 223 ? 7.395 -15.324 -20.013 1.00 77.69 223 THR A N 1
ATOM 1604 C CA . THR A 1 223 ? 7.851 -14.761 -18.720 1.00 77.69 223 THR A CA 1
ATOM 1605 C C . THR A 1 223 ? 9.185 -14.022 -18.812 1.00 77.69 223 THR A C 1
ATOM 1607 O O . THR A 1 223 ? 9.674 -13.501 -17.819 1.00 77.69 223 THR A O 1
ATOM 1610 N N . ALA A 1 224 ? 9.827 -14.045 -19.978 1.00 79.94 224 ALA A N 1
ATOM 1611 C CA . ALA A 1 224 ? 11.094 -13.377 -20.227 1.00 79.94 224 ALA A CA 1
ATOM 1612 C C . ALA A 1 224 ? 11.262 -13.140 -21.727 1.00 79.94 224 ALA A C 1
ATOM 1614 O O . ALA A 1 224 ? 10.745 -13.901 -22.553 1.00 79.94 224 ALA A O 1
ATOM 1615 N N . VAL A 1 225 ? 12.039 -12.118 -22.074 1.00 86.44 225 VAL A N 1
ATOM 1616 C CA . VAL A 1 225 ? 12.417 -11.808 -23.450 1.00 86.44 225 VAL A CA 1
ATOM 1617 C C . VAL A 1 225 ? 13.913 -11.516 -23.515 1.00 86.44 225 VAL A C 1
ATOM 1619 O O . VAL A 1 225 ? 14.462 -10.860 -22.639 1.00 86.44 225 VAL A O 1
ATOM 1622 N N . SER A 1 226 ? 14.584 -12.050 -24.534 1.00 88.44 226 SER A N 1
ATOM 1623 C CA . SER A 1 226 ? 15.994 -11.776 -24.812 1.00 88.44 226 SER A CA 1
ATOM 1624 C C . SER A 1 226 ? 16.216 -11.855 -26.325 1.00 88.44 226 SER A C 1
ATOM 1626 O O . SER A 1 226 ? 16.255 -12.955 -26.891 1.00 88.44 226 SER A O 1
ATOM 1628 N N . PRO A 1 227 ? 16.271 -10.709 -27.014 1.00 77.50 227 PRO A N 1
ATOM 1629 C CA . PRO A 1 227 ? 16.764 -10.623 -28.372 1.00 77.50 227 PRO A CA 1
ATOM 1630 C C . PRO A 1 227 ? 18.292 -10.774 -28.383 1.00 77.50 227 PRO A C 1
ATOM 1632 O O . PRO A 1 227 ? 18.993 -10.264 -27.515 1.00 77.50 227 PRO A O 1
ATOM 1635 N N . GLY A 1 228 ? 18.796 -11.537 -29.355 1.00 71.69 228 GLY A N 1
ATOM 1636 C CA . GLY A 1 228 ? 20.232 -11.775 -29.546 1.00 71.69 228 GLY A CA 1
ATOM 1637 C C . GLY A 1 228 ? 20.967 -10.676 -30.303 1.00 71.69 228 GLY A C 1
ATOM 1638 O O . GLY A 1 228 ? 20.313 -9.804 -30.932 1.00 71.69 228 GLY A O 1
#

Secondary structure (DSSP, 8-state):
-TT----SS-SSS-TTT-SSTT-SSS-GGG-TTTT-TT----SS-SS--TTT-SSTT-SSS-GGG-SSTT-TT----SSSSSS-HHHHHHHT--TT-TTGGG--SS-SS--HHHHHHHT-BTTBS-SSSSSS-HHHHHHTT--TTS----EEE-SSEEEEEETTEEEEEE--TTSTT-PPP-SS--EEEE-SSEEEEEETTEEEEEE--TTSTT-PPP-SS-------

Foldseek 3Di:
DVPADAQLCPPPDDPVRDQQRNPLPDGPVQALCSRDSVFRDQLCPPSAGPVGDQQSNPLPAGPVQAPCSNDSVAGDQQCNLPDGPVNCVVQVHDSNDSCQQQDQQCPLPHGVVRCVVLVAHSNDQQRCPLPHGCSVQVVVVHRSNDHAKDWEDEPFKIKMAGPVGIAMDGDCPFPQRVDDDAAQWDDKYYYHFKIWTQGPVGIQIGGDCPPHQRVDDDDDDDDDDYYD

pLDDT: mean 91.64, std 8.17, range [55.75, 98.44]